Protein AF-A0A933E272-F1 (afdb_monomer)

Solvent-accessible surface area (backbone atoms only — not comparable to full-atom values): 11156 Å² total; per-residue (Å²): 131,83,76,83,78,78,78,85,79,73,64,90,60,51,65,59,53,51,52,50,52,52,49,52,51,53,51,52,48,56,52,28,48,74,75,42,45,49,63,33,43,49,51,49,51,53,53,51,52,52,55,48,49,54,24,47,47,16,38,50,52,54,25,50,39,47,64,68,67,51,68,86,51,60,87,54,48,63,60,34,50,53,32,43,72,48,47,67,56,48,56,54,50,49,59,58,50,62,76,36,42,77,62,59,28,64,72,68,38,66,71,56,32,76,75,33,73,70,48,54,74,36,44,90,61,56,38,70,72,57,45,51,52,49,53,53,49,44,50,46,54,49,43,52,50,29,48,53,42,43,53,36,56,59,49,27,77,74,69,68,46,63,66,40,57,55,52,35,24,55,52,20,56,56,44,56,62,50,43,60,56,37,53,51,52,46,43,45,60,74,55,45,43,57,44,72,93,60,86,85,134

Nearest PDB structures (foldseek):
  6loe-assembly1_F  TM=9.161E-01  e=3.361E-08  Roseiflexus castenholzii DSM 13941
  8dt0-assembly2_B  TM=5.680E-01  e=9.211E-01  synthetic construct

Foldseek 3Di:
DPPDPPPDDDDPCVVVVVVVVVVVVVVVLVVCCVPPVLVSLVVLLVVLVVLVCLLLVLLLVLLVCLQVVPDVCVVVNVVSLVSLVCLVVSLVSVVVSLVSCVSQFPLADPVSCVVDPLSVVCCVPPDSVNLNVLLNVLSVLSNVLSVLLSVLVVVCVVVVDCVSSVVNNVSSVVSNVSNVVSVVSCCCSSPVSSPSVDDDD

Structure (mmCIF, N/CA/C/O backbone):
data_AF-A0A933E272-F1
#
_entry.id   AF-A0A933E272-F1
#
loop_
_atom_site.group_PDB
_atom_site.id
_atom_site.type_symbol
_atom_site.label_atom_id
_atom_site.label_alt_id
_atom_site.label_comp_id
_atom_site.label_asym_id
_atom_site.label_entity_id
_atom_site.label_seq_id
_atom_site.pdbx_PDB_ins_code
_atom_site.Cartn_x
_atom_site.Cartn_y
_atom_site.Cartn_z
_atom_site.occupancy
_atom_site.B_iso_or_equiv
_atom_site.auth_seq_id
_atom_site.auth_comp_id
_atom_site.auth_asym_id
_atom_site.auth_atom_id
_atom_site.pdbx_PDB_model_num
ATOM 1 N N . MET A 1 1 ? 23.714 -14.953 -29.070 1.00 46.34 1 MET A N 1
ATOM 2 C CA . MET A 1 1 ? 22.306 -15.393 -29.131 1.00 46.34 1 MET A CA 1
ATOM 3 C C . MET A 1 1 ? 21.873 -15.619 -27.692 1.00 46.34 1 MET A C 1
ATOM 5 O O . MET A 1 1 ? 22.456 -16.480 -27.047 1.00 46.34 1 MET A O 1
ATOM 9 N N . ILE A 1 2 ? 21.013 -14.761 -27.134 1.00 53.31 2 ILE A N 1
ATOM 10 C CA . ILE A 1 2 ? 20.551 -14.930 -25.746 1.00 53.31 2 ILE A CA 1
ATOM 11 C C . ILE A 1 2 ? 19.664 -16.184 -25.738 1.00 53.31 2 I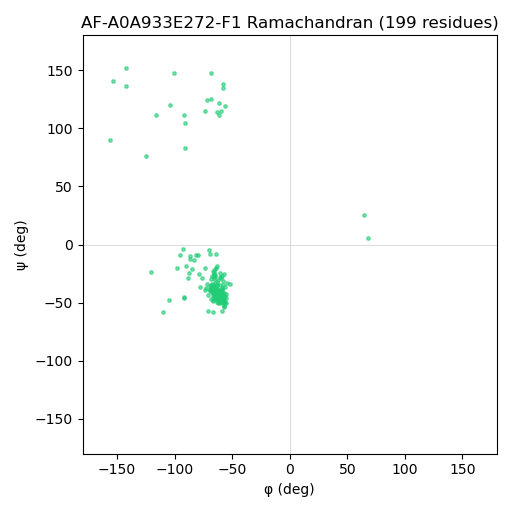LE A C 1
ATOM 13 O O . ILE A 1 2 ? 18.768 -16.258 -26.581 1.00 53.31 2 ILE A O 1
ATOM 17 N N . PRO A 1 3 ? 19.934 -17.187 -24.885 1.00 61.22 3 PRO A N 1
ATOM 18 C CA . PRO A 1 3 ? 19.121 -18.396 -24.832 1.00 61.22 3 PRO A CA 1
ATOM 19 C C . PRO A 1 3 ? 17.665 -18.035 -24.525 1.00 61.22 3 PRO A C 1
ATOM 21 O O . PRO A 1 3 ? 17.392 -17.164 -23.698 1.00 61.22 3 PRO A O 1
ATOM 24 N N . GLU A 1 4 ? 16.734 -18.690 -25.216 1.00 68.38 4 GLU A N 1
ATOM 25 C CA . GLU A 1 4 ? 15.303 -18.483 -25.020 1.00 68.38 4 GLU A CA 1
ATOM 26 C C . GLU A 1 4 ? 14.946 -18.816 -23.563 1.00 68.38 4 GLU A C 1
ATOM 28 O O . GLU A 1 4 ? 15.122 -19.948 -23.106 1.00 68.38 4 GLU A O 1
ATOM 33 N N . VAL A 1 5 ? 14.510 -17.809 -22.799 1.00 68.81 5 VAL A N 1
ATOM 34 C CA . VAL A 1 5 ? 14.192 -17.976 -21.377 1.00 68.81 5 VAL A CA 1
ATOM 35 C C . VAL A 1 5 ? 13.029 -18.954 -21.260 1.00 68.81 5 VAL A C 1
ATOM 37 O O . VAL A 1 5 ? 11.910 -18.671 -21.697 1.00 68.81 5 VAL A O 1
ATOM 40 N N . GLN A 1 6 ? 13.288 -20.117 -20.664 1.00 75.38 6 GLN A N 1
ATOM 41 C CA . GLN A 1 6 ? 12.276 -21.145 -20.473 1.00 75.38 6 GLN A CA 1
ATOM 42 C C . GLN A 1 6 ? 11.152 -20.582 -19.590 1.00 75.38 6 GLN A C 1
ATOM 44 O O . GLN A 1 6 ? 11.345 -20.310 -18.405 1.00 75.38 6 GLN A O 1
ATOM 49 N N . LYS A 1 7 ? 9.962 -20.376 -20.169 1.00 73.19 7 LYS A N 1
ATOM 50 C CA . LYS A 1 7 ? 8.800 -19.893 -19.413 1.00 73.19 7 LYS A CA 1
ATOM 51 C C . LYS A 1 7 ? 8.453 -20.912 -18.329 1.00 73.19 7 LYS A C 1
ATOM 53 O O . LYS A 1 7 ? 8.163 -22.069 -18.640 1.00 73.19 7 LYS A O 1
ATOM 58 N N . ILE A 1 8 ? 8.460 -20.472 -17.071 1.00 81.50 8 ILE A N 1
ATOM 59 C CA . ILE A 1 8 ? 8.078 -21.299 -15.922 1.00 81.50 8 ILE A CA 1
ATOM 60 C C . ILE A 1 8 ? 6.656 -21.825 -16.155 1.00 81.50 8 ILE A C 1
ATOM 62 O O . ILE A 1 8 ? 5.707 -21.053 -16.300 1.00 81.50 8 ILE A O 1
ATOM 66 N N . ARG A 1 9 ? 6.505 -23.152 -16.214 1.00 85.06 9 ARG A N 1
ATOM 67 C CA . ARG A 1 9 ? 5.200 -23.815 -16.312 1.00 85.06 9 ARG A CA 1
ATOM 68 C C . ARG A 1 9 ? 4.703 -24.120 -14.909 1.00 85.06 9 ARG A C 1
ATOM 70 O O . ARG A 1 9 ? 5.184 -25.047 -14.264 1.00 85.06 9 ARG A O 1
ATOM 77 N N . TRP A 1 10 ? 3.737 -23.341 -14.443 1.00 85.81 10 TRP A N 1
ATOM 78 C CA . TRP A 1 10 ? 3.140 -23.554 -13.131 1.00 85.81 10 TRP A CA 1
ATOM 79 C C . TRP A 1 10 ? 2.311 -24.848 -13.084 1.00 85.81 10 TRP A C 1
ATOM 81 O O . TRP A 1 10 ? 1.683 -25.216 -14.085 1.00 85.81 10 TRP A O 1
ATOM 91 N N . PRO A 1 11 ? 2.254 -25.540 -11.930 1.00 91.88 11 PRO A N 1
ATOM 92 C CA . PRO A 1 11 ? 1.369 -26.683 -11.753 1.00 91.88 11 PRO A CA 1
ATOM 93 C C . PRO A 1 11 ? -0.090 -26.285 -11.996 1.00 91.88 11 PRO A C 1
ATOM 95 O O . PRO A 1 11 ? -0.569 -25.302 -11.435 1.00 91.88 11 PRO A O 1
ATOM 98 N N . LYS A 1 12 ? -0.841 -27.093 -12.755 1.00 90.94 12 LYS A N 1
ATOM 99 C CA . LYS A 1 12 ? -2.266 -26.829 -13.046 1.00 90.94 12 LYS A CA 1
ATOM 100 C C . LYS A 1 12 ? -3.138 -26.697 -11.787 1.00 90.94 12 LYS A C 1
ATOM 102 O O . LYS A 1 12 ? -4.172 -26.046 -11.834 1.00 90.94 12 LYS A O 1
ATOM 107 N N . LYS A 1 13 ? -2.720 -27.311 -10.673 1.00 93.81 13 LYS A N 1
ATOM 108 C CA . LYS A 1 13 ? -3.421 -27.276 -9.377 1.00 93.81 13 LYS A CA 1
ATOM 109 C C . LYS A 1 13 ? -3.125 -26.023 -8.544 1.00 93.81 13 LYS A C 1
ATOM 111 O O . LYS A 1 13 ? -3.827 -25.784 -7.568 1.00 93.81 13 LYS A O 1
ATOM 116 N N . LEU A 1 14 ? -2.104 -25.237 -8.900 1.00 93.31 14 LEU A N 1
ATOM 117 C CA . LEU A 1 14 ? -1.677 -24.083 -8.106 1.00 93.31 14 LEU A CA 1
ATOM 118 C C . LEU A 1 14 ? -2.798 -23.043 -7.916 1.00 93.31 14 LEU A C 1
ATOM 120 O O . LEU A 1 14 ? -3.040 -22.680 -6.768 1.00 93.31 14 LEU A O 1
ATOM 124 N N . PRO A 1 15 ? -3.547 -22.615 -8.956 1.00 92.94 15 PRO A N 1
ATOM 125 C CA . PRO A 1 15 ? -4.636 -21.657 -8.764 1.00 92.94 15 PRO A CA 1
ATOM 126 C C . PRO A 1 15 ? -5.705 -22.170 -7.796 1.00 92.94 15 PRO A C 1
ATOM 128 O O . PRO A 1 15 ? -6.141 -21.436 -6.918 1.00 92.94 15 PRO A O 1
ATOM 131 N N . SER A 1 16 ? -6.084 -23.448 -7.900 1.00 94.25 16 SER A N 1
ATOM 132 C CA . SER A 1 16 ? -7.072 -24.062 -7.007 1.00 94.25 16 SER A CA 1
ATOM 133 C C . SER A 1 16 ? -6.621 -24.054 -5.546 1.00 94.25 16 SER A C 1
ATOM 135 O O . SER A 1 16 ? -7.430 -23.781 -4.666 1.00 94.25 16 SER A O 1
ATOM 137 N N . LEU A 1 17 ? -5.334 -24.308 -5.283 1.00 95.62 17 LEU A N 1
ATOM 138 C CA . LEU A 1 17 ? -4.772 -24.239 -3.931 1.00 95.62 17 LEU A CA 1
ATOM 139 C C . LEU A 1 17 ? -4.782 -22.806 -3.381 1.00 95.62 17 LEU A C 1
ATOM 141 O O . LEU A 1 17 ? -5.124 -22.607 -2.219 1.00 95.62 17 LEU A O 1
ATOM 145 N N . LEU A 1 18 ? -4.467 -21.809 -4.213 1.00 94.75 18 LEU A N 1
ATOM 146 C CA . LEU A 1 18 ? -4.514 -20.399 -3.814 1.00 94.75 18 LEU A CA 1
ATOM 147 C C . LEU A 1 18 ? -5.947 -19.949 -3.499 1.00 94.75 18 LEU A C 1
ATOM 149 O O . LEU A 1 18 ? -6.176 -19.329 -2.465 1.00 94.75 18 LEU A O 1
ATOM 153 N N . PHE A 1 19 ? -6.927 -20.319 -4.331 1.00 95.62 19 PHE A N 1
ATOM 154 C CA . PHE A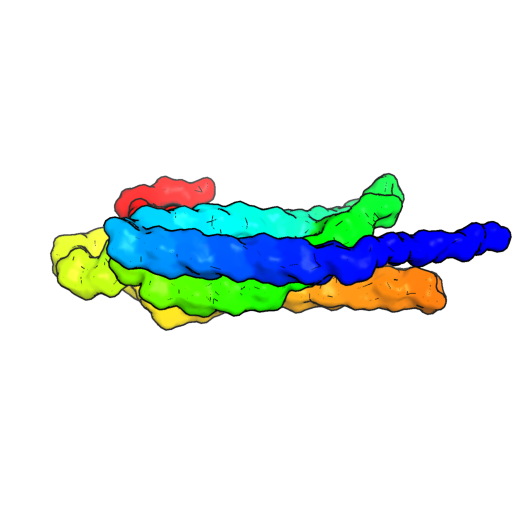 1 19 ? -8.338 -20.032 -4.057 1.00 95.62 19 PHE A CA 1
ATOM 155 C C . PHE A 1 19 ? -8.850 -20.743 -2.801 1.00 95.62 19 PHE A C 1
ATOM 157 O O . PHE A 1 19 ? -9.603 -20.145 -2.035 1.00 95.62 19 PHE A O 1
ATOM 164 N N . ALA A 1 20 ? -8.415 -21.981 -2.549 1.00 96.94 20 ALA A N 1
ATOM 165 C CA . ALA A 1 20 ? -8.727 -22.677 -1.305 1.00 96.94 20 ALA A CA 1
ATOM 166 C C . ALA A 1 20 ? -8.141 -21.944 -0.086 1.00 96.94 20 ALA A C 1
ATOM 168 O O . ALA A 1 20 ? -8.838 -21.767 0.908 1.00 96.94 20 ALA A O 1
ATOM 169 N N . GLY A 1 21 ? -6.901 -21.450 -0.178 1.00 96.75 21 GLY A N 1
ATOM 170 C CA . GLY A 1 21 ? -6.285 -20.624 0.865 1.00 96.75 21 GLY A CA 1
ATOM 171 C C . GLY A 1 21 ? -7.063 -19.333 1.139 1.00 96.75 21 GLY A C 1
ATOM 172 O O . GLY A 1 21 ? -7.336 -19.017 2.295 1.00 96.75 21 GLY A O 1
ATOM 173 N N . ILE A 1 22 ? -7.496 -18.631 0.085 1.00 95.94 22 ILE A N 1
ATOM 174 C CA . ILE A 1 22 ? -8.349 -17.438 0.210 1.00 95.94 22 ILE A CA 1
ATOM 175 C C . ILE A 1 22 ? -9.668 -17.792 0.910 1.00 95.94 22 ILE A C 1
ATOM 177 O O . ILE A 1 22 ? -10.071 -17.093 1.838 1.00 95.94 22 ILE A O 1
ATOM 181 N N . ALA A 1 23 ? -10.320 -18.890 0.517 1.00 97.25 23 ALA A N 1
ATOM 182 C CA . ALA A 1 23 ? -11.570 -19.329 1.134 1.00 97.25 23 ALA A CA 1
ATOM 183 C C . ALA A 1 23 ? -11.397 -19.648 2.628 1.00 97.25 23 ALA A C 1
ATOM 185 O O . ALA A 1 23 ? -12.212 -19.216 3.440 1.00 97.25 23 ALA A O 1
ATOM 186 N N . ILE A 1 24 ? -10.314 -20.336 3.005 1.00 97.62 24 ILE A N 1
ATOM 187 C CA . ILE A 1 24 ? -9.980 -20.609 4.410 1.00 97.62 24 ILE A CA 1
ATOM 188 C C . ILE A 1 24 ? -9.782 -19.300 5.180 1.00 97.62 24 ILE A C 1
ATOM 190 O O . ILE A 1 24 ? -10.301 -19.170 6.288 1.00 97.62 24 ILE A O 1
ATOM 194 N N . GLY A 1 25 ? -9.091 -18.319 4.591 1.00 96.00 25 GLY A N 1
ATOM 195 C CA . GLY A 1 25 ? -8.902 -16.995 5.187 1.00 96.00 25 GLY A CA 1
ATOM 196 C C . GLY A 1 25 ? -10.226 -16.272 5.438 1.00 96.00 25 GLY A C 1
ATOM 197 O O . GLY A 1 25 ? -10.474 -15.811 6.550 1.00 96.00 25 GLY A O 1
ATOM 198 N N . VAL A 1 26 ? -11.114 -16.244 4.438 1.00 96.69 26 VAL A N 1
ATOM 199 C CA . VAL A 1 26 ? -12.447 -15.626 4.555 1.00 96.69 26 VAL A CA 1
ATOM 200 C C . VAL A 1 26 ? -13.288 -16.322 5.624 1.00 96.69 26 VAL A C 1
ATOM 202 O O . VAL A 1 26 ? -13.852 -15.652 6.483 1.00 96.69 26 VAL A O 1
ATOM 205 N N . VAL A 1 27 ? -13.347 -17.657 5.618 1.00 97.81 27 VAL A N 1
ATOM 206 C CA . VAL A 1 27 ? -14.109 -18.425 6.617 1.00 97.81 27 VAL A CA 1
ATOM 207 C C . VAL A 1 27 ? -13.556 -18.188 8.023 1.00 97.81 27 VAL A C 1
ATOM 209 O O . VAL A 1 27 ? -14.328 -17.930 8.942 1.00 97.81 27 VAL A O 1
ATOM 212 N N . SER A 1 28 ? -12.232 -18.204 8.188 1.00 96.44 28 SER A N 1
ATOM 213 C CA . SER A 1 28 ? -11.579 -17.933 9.476 1.00 96.44 28 SER A CA 1
ATOM 214 C C . SER A 1 28 ? -11.892 -16.527 9.987 1.00 96.44 28 SER A C 1
ATOM 216 O O . SER A 1 28 ? -12.178 -16.356 11.170 1.00 96.44 28 SER A O 1
ATOM 218 N N . PHE A 1 29 ? -11.895 -15.527 9.101 1.00 97.19 29 PHE A N 1
ATOM 219 C CA . PHE A 1 29 ? -12.250 -14.156 9.457 1.00 97.19 29 PHE A CA 1
ATOM 220 C C . PHE A 1 29 ? -13.724 -14.030 9.868 1.00 97.19 29 PHE A C 1
ATOM 222 O O . PHE A 1 29 ? -14.015 -13.432 10.899 1.00 97.19 29 PHE A O 1
ATOM 229 N N . VAL A 1 30 ? -14.650 -14.652 9.128 1.00 97.06 30 VAL A N 1
ATOM 230 C CA . VAL A 1 30 ? -16.087 -14.654 9.462 1.00 97.06 30 VAL A CA 1
ATOM 231 C C . VAL A 1 30 ? -16.356 -15.348 10.799 1.00 97.06 30 VAL A C 1
ATOM 233 O O . VAL A 1 30 ? -17.126 -14.834 11.608 1.00 97.06 30 VAL A O 1
ATOM 236 N N . ILE A 1 31 ? -15.697 -16.481 11.069 1.00 97.56 31 ILE A N 1
ATOM 237 C CA . ILE A 1 31 ? -15.766 -17.145 12.379 1.00 97.56 31 ILE A CA 1
ATOM 238 C C . ILE A 1 31 ? -15.226 -16.211 13.466 1.00 97.56 31 ILE A C 1
ATOM 240 O O . ILE A 1 31 ? -15.873 -16.043 14.496 1.00 97.56 31 ILE A O 1
ATOM 244 N N . GLY A 1 32 ? -14.085 -15.561 13.217 1.00 96.88 32 GLY A N 1
ATOM 245 C CA . GLY A 1 32 ? -13.492 -14.587 14.129 1.00 96.88 32 GLY A CA 1
ATOM 246 C C . GLY A 1 32 ? -14.458 -13.458 14.488 1.00 96.88 32 GLY A C 1
ATOM 247 O O . GLY A 1 32 ? -14.623 -13.162 15.668 1.00 96.88 32 GLY A O 1
ATOM 248 N N . LEU A 1 33 ? -15.154 -12.889 13.498 1.00 96.69 33 LEU A N 1
ATOM 249 C CA . LEU A 1 33 ? -16.166 -11.849 13.713 1.00 96.69 33 LEU A CA 1
ATOM 250 C C . LEU A 1 33 ? -17.325 -12.317 14.604 1.00 96.69 33 LEU A C 1
ATOM 252 O O . LEU A 1 33 ? -17.848 -11.523 15.383 1.00 96.69 33 LEU A O 1
ATOM 256 N N . ALA A 1 34 ? -17.717 -13.591 14.507 1.00 96.38 34 ALA A N 1
ATOM 257 C CA . ALA A 1 34 ? -18.780 -14.168 15.327 1.00 96.38 34 ALA A CA 1
ATOM 258 C C . ALA A 1 34 ? -18.336 -14.477 16.768 1.00 96.38 34 ALA A C 1
ATOM 260 O O . ALA A 1 34 ? -19.168 -14.463 17.673 1.00 96.38 34 ALA A O 1
ATOM 261 N N . THR A 1 35 ? -17.049 -14.765 16.994 1.00 96.06 35 THR A N 1
ATOM 262 C CA . THR A 1 35 ? -16.521 -15.104 18.327 1.00 96.06 35 THR A CA 1
ATOM 263 C C . THR A 1 35 ? -16.001 -13.896 19.101 1.00 96.06 35 THR A C 1
ATOM 265 O O . THR A 1 35 ? -16.282 -13.760 20.286 1.00 96.06 35 THR A O 1
ATOM 268 N N . ASP A 1 36 ? -15.218 -13.039 18.446 1.00 96.12 36 ASP A N 1
ATOM 269 C CA . ASP A 1 36 ? -14.584 -11.853 19.023 1.00 96.12 36 ASP A CA 1
ATOM 270 C C . ASP A 1 36 ? -14.293 -10.862 17.889 1.00 96.12 36 ASP A C 1
ATOM 272 O O . ASP A 1 36 ? -13.243 -10.893 17.235 1.00 96.12 36 ASP A O 1
ATOM 276 N N . SER A 1 37 ? -15.272 -9.992 17.641 1.00 95.62 37 SER A N 1
ATOM 277 C CA . SER A 1 37 ? -15.215 -9.004 16.565 1.00 95.62 37 SER A CA 1
A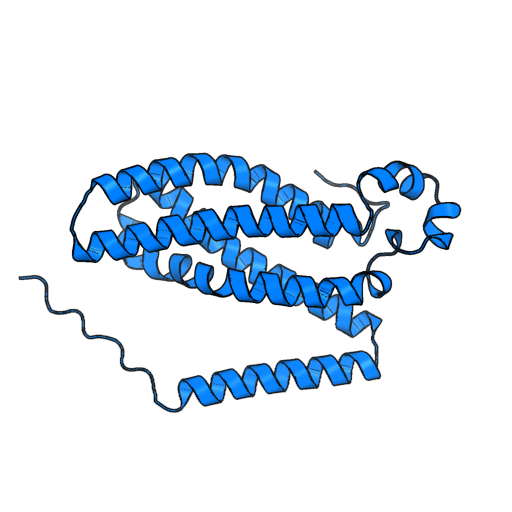TOM 278 C C . SER A 1 37 ? -14.018 -8.060 16.706 1.00 95.62 37 SER A C 1
ATOM 280 O O . SER A 1 37 ? -13.314 -7.806 15.728 1.00 95.62 37 SER A O 1
ATOM 282 N N . GLN A 1 38 ? -13.724 -7.586 17.922 1.00 95.31 38 GLN A N 1
ATOM 283 C CA . GLN A 1 38 ? -12.623 -6.651 18.153 1.00 95.31 38 GLN A CA 1
ATOM 284 C C . GLN A 1 38 ? -11.277 -7.290 17.800 1.00 95.31 38 GLN A C 1
ATOM 286 O O . GLN A 1 38 ? -10.476 -6.699 17.071 1.00 95.31 38 GLN A O 1
ATOM 291 N N . ARG A 1 39 ? -11.040 -8.526 18.253 1.00 95.94 39 ARG A N 1
ATOM 292 C CA . ARG A 1 39 ? -9.814 -9.262 17.931 1.00 95.94 39 ARG A CA 1
ATOM 293 C C . ARG A 1 39 ? -9.709 -9.588 16.444 1.00 95.94 39 ARG A C 1
ATOM 295 O O . ARG A 1 39 ? -8.615 -9.514 15.885 1.00 95.94 39 ARG A O 1
ATOM 302 N N . ALA A 1 40 ? -10.819 -9.932 15.792 1.00 97.81 40 ALA A N 1
ATOM 303 C CA . ALA A 1 40 ? -10.839 -10.196 14.357 1.00 97.81 40 ALA A CA 1
ATOM 304 C C . ALA A 1 40 ? -10.425 -8.959 13.544 1.00 97.81 40 ALA A C 1
ATOM 306 O O . ALA A 1 40 ? -9.551 -9.067 12.683 1.00 97.81 40 ALA A O 1
ATOM 307 N N . TRP A 1 41 ? -10.978 -7.781 13.851 1.00 98.12 41 TRP A N 1
ATOM 308 C CA . TRP A 1 41 ? -10.618 -6.533 13.171 1.00 98.12 41 TRP A CA 1
ATOM 309 C C . TRP A 1 41 ? -9.189 -6.074 13.466 1.00 98.12 41 TRP A C 1
ATOM 311 O O . TRP A 1 41 ? -8.499 -5.625 12.552 1.00 98.12 41 TRP A O 1
ATOM 321 N N . ALA A 1 42 ? -8.708 -6.242 14.702 1.00 97.12 42 ALA A N 1
ATOM 322 C CA . ALA A 1 42 ? -7.320 -5.941 15.051 1.00 97.12 42 ALA A CA 1
ATOM 323 C C . ALA A 1 42 ? -6.328 -6.821 14.267 1.00 97.12 42 ALA A C 1
ATOM 325 O O . ALA A 1 42 ? -5.360 -6.313 13.701 1.00 97.12 42 ALA A O 1
ATOM 326 N N . ASN A 1 43 ? -6.599 -8.128 14.163 1.00 97.12 43 ASN A N 1
ATOM 327 C CA . ASN A 1 43 ? -5.791 -9.041 13.352 1.00 97.12 43 ASN A CA 1
ATOM 328 C C . ASN A 1 43 ? -5.881 -8.711 11.855 1.00 97.12 43 ASN A C 1
ATOM 330 O O . ASN A 1 43 ? -4.878 -8.786 11.152 1.00 97.12 43 ASN A O 1
ATOM 334 N N . PHE A 1 44 ? -7.061 -8.316 11.364 1.00 98.06 44 PHE A N 1
ATOM 335 C CA . PHE A 1 44 ? -7.226 -7.897 9.973 1.00 98.06 44 PHE A CA 1
ATOM 336 C C . PHE A 1 44 ? -6.361 -6.674 9.656 1.00 98.06 44 PHE A C 1
ATOM 338 O O . PHE A 1 44 ? -5.662 -6.674 8.648 1.00 98.06 44 PHE A O 1
ATOM 345 N N . LEU A 1 45 ? -6.368 -5.654 10.523 1.00 98.25 45 LEU A N 1
ATOM 346 C CA . LEU A 1 45 ? -5.511 -4.476 10.380 1.00 98.25 45 LEU A CA 1
ATOM 347 C C . LEU A 1 45 ? -4.024 -4.855 10.394 1.00 98.25 45 LEU A C 1
ATOM 349 O O . LEU A 1 45 ? -3.272 -4.361 9.556 1.00 98.25 45 LEU A O 1
ATOM 353 N N . LEU A 1 46 ? -3.608 -5.723 11.323 1.00 97.56 46 LEU A N 1
ATOM 354 C CA . LEU A 1 46 ? -2.223 -6.183 11.446 1.00 97.56 46 LEU A CA 1
ATOM 355 C C . LEU A 1 46 ? -1.732 -6.831 10.143 1.00 97.56 46 LEU A C 1
ATOM 357 O O . LEU A 1 46 ? -0.710 -6.424 9.592 1.00 97.56 46 LEU A O 1
ATOM 361 N N . GLU A 1 47 ? -2.484 -7.807 9.632 1.00 97.56 47 GLU A N 1
ATOM 362 C CA . GLU A 1 47 ? -2.153 -8.517 8.393 1.00 97.56 47 GLU A CA 1
ATOM 363 C C . GLU A 1 47 ? -2.230 -7.589 7.177 1.00 97.56 47 GLU A C 1
ATOM 365 O O . GLU A 1 47 ? -1.344 -7.594 6.320 1.00 97.56 47 GLU A O 1
ATOM 370 N N . TYR A 1 48 ? -3.251 -6.731 7.115 1.00 98.12 48 TYR A N 1
ATOM 371 C CA . TYR A 1 48 ? -3.370 -5.717 6.074 1.00 98.12 48 TYR A CA 1
ATOM 372 C C . TYR A 1 48 ? -2.128 -4.818 6.029 1.00 98.12 48 TYR A C 1
ATOM 374 O O . TYR A 1 48 ? -1.539 -4.644 4.959 1.00 98.12 48 TYR A O 1
ATOM 382 N N . PHE A 1 49 ? -1.698 -4.296 7.184 1.00 97.88 49 PHE A N 1
ATOM 383 C CA . PHE A 1 49 ? -0.524 -3.437 7.302 1.00 97.88 49 PHE A CA 1
ATOM 384 C C . PHE A 1 49 ? 0.766 -4.181 6.928 1.00 97.88 49 PHE A C 1
ATOM 386 O O . PHE A 1 49 ? 1.598 -3.660 6.182 1.00 97.88 49 PHE A O 1
ATOM 393 N N . PHE A 1 50 ? 0.925 -5.431 7.362 1.00 97.75 50 PHE A N 1
ATOM 394 C CA . PHE A 1 50 ? 2.068 -6.255 6.974 1.00 97.75 50 PHE A CA 1
ATOM 395 C C . PHE A 1 50 ? 2.173 -6.402 5.447 1.00 97.75 50 PHE A C 1
ATOM 397 O O . PHE A 1 50 ? 3.190 -6.054 4.846 1.00 97.75 50 PHE A O 1
ATOM 404 N N . TRP A 1 51 ? 1.106 -6.845 4.781 1.00 97.56 51 TRP A N 1
ATOM 405 C CA . TRP A 1 51 ? 1.169 -7.105 3.343 1.00 97.56 51 TRP A CA 1
ATOM 406 C C . TRP A 1 51 ? 1.253 -5.830 2.501 1.00 97.56 51 TRP A C 1
ATOM 408 O O . TRP A 1 51 ? 1.944 -5.822 1.476 1.00 97.56 51 TRP A O 1
ATOM 418 N N . ILE A 1 52 ? 0.609 -4.732 2.917 1.00 97.31 52 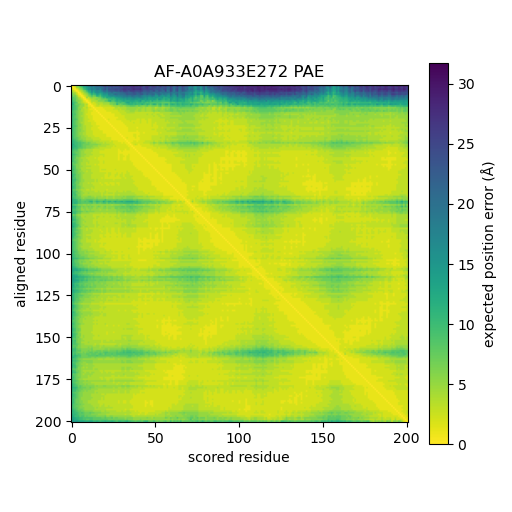ILE A N 1
ATOM 419 C CA . ILE A 1 52 ? 0.739 -3.468 2.184 1.00 97.31 52 ILE A CA 1
ATOM 420 C C . ILE A 1 52 ? 2.152 -2.889 2.302 1.00 97.31 52 ILE A C 1
ATOM 422 O O . ILE A 1 52 ? 2.686 -2.402 1.306 1.00 97.31 52 ILE A O 1
ATOM 426 N N . THR A 1 53 ? 2.799 -2.986 3.467 1.00 96.94 53 THR A N 1
ATOM 427 C CA . THR A 1 53 ? 4.178 -2.500 3.627 1.00 96.94 53 THR A CA 1
ATOM 428 C C . THR A 1 53 ? 5.175 -3.320 2.810 1.00 96.94 53 THR A C 1
ATOM 430 O O . THR A 1 53 ? 6.061 -2.732 2.192 1.00 96.94 53 THR A O 1
ATOM 433 N N . VAL A 1 54 ? 4.988 -4.640 2.687 1.00 97.56 54 VAL A N 1
ATOM 434 C CA . VAL A 1 54 ? 5.771 -5.478 1.758 1.00 97.56 54 VAL A CA 1
ATOM 435 C C . VAL A 1 54 ? 5.584 -5.017 0.308 1.00 97.56 54 VAL A C 1
ATOM 437 O O . VAL A 1 54 ? 6.562 -4.852 -0.426 1.00 97.56 54 VAL A O 1
ATOM 440 N N . ALA A 1 55 ? 4.342 -4.757 -0.112 1.00 97.62 55 ALA A N 1
ATOM 441 C CA . ALA A 1 55 ? 4.053 -4.344 -1.481 1.00 97.62 55 ALA A CA 1
ATOM 442 C C . ALA A 1 55 ? 4.621 -2.962 -1.826 1.00 97.62 55 ALA A C 1
ATOM 444 O O . ALA A 1 55 ? 5.308 -2.807 -2.839 1.00 97.62 55 ALA A O 1
ATOM 445 N N . ILE A 1 56 ? 4.393 -1.966 -0.966 1.00 97.44 56 ILE A N 1
ATOM 446 C CA . ILE A 1 56 ? 4.941 -0.618 -1.151 1.00 97.44 56 ILE A CA 1
ATOM 447 C C . ILE A 1 56 ? 6.473 -0.643 -1.023 1.00 97.44 56 ILE A C 1
ATOM 449 O O . ILE A 1 56 ? 7.156 0.033 -1.792 1.00 97.44 56 ILE A O 1
ATOM 453 N N . GLY A 1 57 ? 7.031 -1.470 -0.134 1.00 97.38 57 GLY A N 1
ATOM 454 C CA . GLY A 1 57 ? 8.473 -1.696 -0.016 1.00 97.38 57 GLY A CA 1
ATOM 455 C C . GLY A 1 57 ? 9.101 -2.215 -1.313 1.00 97.38 57 GLY A C 1
ATOM 456 O O . GLY A 1 57 ? 10.183 -1.771 -1.692 1.00 97.38 57 GLY A O 1
ATOM 457 N N . GLY A 1 58 ? 8.393 -3.074 -2.054 1.00 97.44 58 GLY A N 1
ATOM 458 C CA . GLY A 1 58 ? 8.782 -3.491 -3.404 1.00 97.44 58 GLY A CA 1
ATOM 459 C C . GLY A 1 58 ? 8.855 -2.322 -4.390 1.00 97.44 58 GLY A C 1
ATOM 460 O O . GLY A 1 58 ? 9.867 -2.150 -5.072 1.00 97.44 58 GLY A O 1
ATOM 461 N N . VAL A 1 59 ? 7.824 -1.470 -4.420 1.00 98.12 59 VAL A N 1
ATOM 462 C CA . VAL A 1 59 ? 7.799 -0.260 -5.269 1.00 98.12 59 VAL A CA 1
ATOM 463 C C . VAL A 1 59 ? 8.949 0.681 -4.913 1.00 98.12 59 VAL A C 1
ATOM 465 O O . VAL A 1 59 ? 9.672 1.132 -5.801 1.00 98.12 59 VAL A O 1
ATOM 468 N N . PHE A 1 60 ? 9.155 0.936 -3.620 1.00 98.12 60 PHE A N 1
ATOM 469 C CA . PHE A 1 60 ? 10.264 1.736 -3.107 1.00 98.12 60 PHE A CA 1
ATOM 470 C C . PHE A 1 60 ? 11.616 1.175 -3.531 1.00 98.12 60 PHE A C 1
ATOM 472 O O . PHE A 1 60 ? 12.446 1.914 -4.061 1.00 98.12 60 PHE A O 1
ATOM 479 N N . PHE A 1 61 ? 11.823 -0.131 -3.368 1.00 97.62 61 PHE A N 1
ATOM 480 C CA . PHE A 1 61 ? 13.067 -0.771 -3.760 1.00 97.62 61 PHE A CA 1
ATOM 481 C C . PHE A 1 61 ? 13.319 -0.611 -5.263 1.00 97.62 61 PHE A C 1
ATOM 483 O O . PHE A 1 61 ? 14.392 -0.156 -5.647 1.00 97.62 61 PHE A O 1
ATOM 490 N N . VAL A 1 62 ? 12.333 -0.893 -6.122 1.00 97.44 62 VAL A N 1
ATOM 491 C CA . VAL A 1 62 ? 12.461 -0.698 -7.581 1.00 97.44 62 VAL A CA 1
ATOM 492 C C . VAL A 1 62 ? 12.796 0.756 -7.918 1.00 97.44 62 VAL A C 1
ATOM 494 O O . VAL A 1 62 ? 13.697 1.013 -8.722 1.00 97.44 62 VAL A O 1
ATOM 497 N N . ALA A 1 63 ? 12.116 1.707 -7.278 1.00 98.06 63 ALA A N 1
ATOM 498 C CA . ALA A 1 63 ? 12.343 3.124 -7.511 1.00 98.06 63 ALA A CA 1
ATOM 499 C C . ALA A 1 63 ? 13.775 3.545 -7.136 1.00 98.06 63 ALA A C 1
ATOM 501 O O . ALA A 1 63 ? 14.468 4.187 -7.932 1.00 98.06 63 ALA A O 1
ATOM 502 N N . LEU A 1 64 ? 14.249 3.112 -5.966 1.00 97.81 64 LEU A N 1
ATOM 503 C CA . LEU A 1 64 ? 15.603 3.364 -5.477 1.00 97.81 64 LEU A CA 1
ATOM 504 C C . LEU A 1 64 ? 16.674 2.811 -6.429 1.00 97.81 64 LEU A C 1
ATOM 506 O O . LEU A 1 64 ? 17.653 3.498 -6.727 1.00 97.81 64 LEU A O 1
ATOM 510 N N . GLN A 1 65 ? 16.483 1.599 -6.957 1.00 97.00 65 GLN A N 1
ATOM 511 C CA . GLN A 1 65 ? 17.425 0.997 -7.908 1.00 97.00 65 GLN A CA 1
ATOM 512 C C . GLN A 1 65 ? 17.502 1.787 -9.225 1.00 97.00 65 GLN A C 1
ATOM 514 O O . GLN A 1 65 ? 18.589 1.972 -9.773 1.00 97.00 65 GLN A O 1
ATOM 519 N N . HIS A 1 66 ? 16.370 2.302 -9.718 1.00 95.56 66 HIS A N 1
ATOM 520 C CA . HIS A 1 66 ? 16.337 3.150 -10.915 1.00 95.56 66 HIS A CA 1
ATOM 521 C C . HIS A 1 66 ? 17.005 4.516 -10.709 1.00 95.56 66 HIS A C 1
ATOM 523 O O . HIS A 1 66 ? 17.616 5.033 -11.644 1.00 95.56 66 HIS A O 1
ATOM 529 N N . ILE A 1 67 ? 16.897 5.098 -9.511 1.00 96.19 67 ILE A N 1
ATOM 530 C CA . ILE A 1 67 ? 17.526 6.385 -9.174 1.00 96.19 67 ILE A CA 1
ATOM 531 C C . ILE A 1 67 ? 19.033 6.260 -8.984 1.00 96.19 67 ILE A C 1
ATOM 533 O O . ILE A 1 67 ? 19.785 7.120 -9.429 1.00 96.19 67 ILE A O 1
ATOM 537 N N . THR A 1 68 ? 19.481 5.173 -8.364 1.00 95.75 68 THR A N 1
ATOM 538 C CA . THR A 1 68 ? 20.909 4.922 -8.129 1.00 95.75 68 THR A CA 1
ATOM 539 C C . THR A 1 68 ? 21.640 4.383 -9.362 1.00 95.75 68 THR A C 1
ATOM 541 O O . THR A 1 68 ? 22.862 4.279 -9.340 1.00 95.75 68 THR A O 1
ATOM 544 N N . GLY A 1 69 ? 20.924 4.026 -10.438 1.00 92.38 69 GLY A N 1
ATOM 545 C CA . GLY A 1 69 ? 21.525 3.447 -11.646 1.00 92.38 69 GLY A CA 1
ATOM 546 C C . GLY A 1 69 ? 22.169 2.077 -11.403 1.00 92.38 69 GLY A C 1
ATOM 547 O O . GLY A 1 69 ? 23.095 1.682 -12.108 1.00 92.38 69 GLY A O 1
ATOM 548 N N . SER A 1 70 ? 21.705 1.359 -10.384 1.00 91.62 70 SER A N 1
ATOM 549 C CA . SER A 1 70 ? 22.320 0.125 -9.907 1.00 91.62 70 SER A CA 1
ATOM 550 C C . SER A 1 70 ? 22.107 -1.046 -10.874 1.00 91.62 70 SER A C 1
ATOM 552 O O . SER A 1 70 ? 20.976 -1.407 -11.210 1.00 91.62 70 SER A O 1
ATOM 554 N N . SER A 1 71 ? 23.203 -1.675 -11.309 1.00 90.31 71 SER A N 1
ATOM 555 C CA . SER A 1 71 ? 23.184 -2.793 -12.263 1.00 90.31 71 SER A CA 1
ATOM 556 C C . SER A 1 71 ? 23.044 -4.166 -11.600 1.00 90.31 71 SER A C 1
ATOM 558 O O . SER A 1 71 ? 22.458 -5.070 -12.195 1.00 90.31 71 SER A O 1
ATOM 560 N N . TRP A 1 72 ? 23.514 -4.335 -10.359 1.00 93.75 72 TRP A N 1
ATOM 561 C CA . TRP A 1 72 ? 23.466 -5.623 -9.650 1.00 93.75 72 TRP A CA 1
ATOM 562 C C . TRP A 1 72 ? 22.037 -6.076 -9.336 1.00 93.75 72 TRP A C 1
ATOM 564 O O . TRP A 1 72 ? 21.781 -7.269 -9.207 1.00 93.75 72 TRP A O 1
ATOM 574 N N . SER A 1 73 ? 21.097 -5.133 -9.226 1.00 92.62 73 SER A N 1
ATOM 575 C CA . SER A 1 73 ? 19.692 -5.421 -8.930 1.00 92.62 73 SER A CA 1
ATOM 576 C C . SER A 1 73 ? 18.892 -5.845 -10.162 1.00 92.62 73 SER A C 1
ATOM 578 O O . SER A 1 73 ? 17.758 -6.302 -10.018 1.00 92.62 73 SER A O 1
ATOM 580 N N . ALA A 1 74 ? 19.460 -5.744 -11.371 1.00 90.69 74 ALA A N 1
ATOM 581 C CA . ALA A 1 74 ? 18.765 -6.085 -12.610 1.00 90.69 74 ALA A CA 1
ATOM 582 C C . ALA A 1 74 ? 18.213 -7.528 -12.632 1.00 90.69 74 ALA A C 1
ATOM 584 O O . ALA A 1 74 ? 17.039 -7.680 -12.973 1.00 90.69 74 ALA A O 1
ATOM 585 N N . PRO A 1 75 ? 18.954 -8.572 -12.197 1.00 90.62 75 PRO A N 1
ATOM 586 C CA . PRO A 1 75 ? 18.422 -9.936 -12.135 1.00 90.62 75 PRO A CA 1
ATOM 587 C C . PRO A 1 75 ? 17.314 -10.110 -11.088 1.00 90.62 75 PRO A C 1
ATOM 589 O O . PRO A 1 75 ? 16.457 -10.977 -11.232 1.00 90.62 75 PRO A O 1
ATOM 592 N N . LEU A 1 76 ? 17.320 -9.289 -10.033 1.00 92.19 76 LEU A N 1
ATOM 593 C CA . LEU A 1 76 ? 16.369 -9.381 -8.926 1.00 92.19 76 LEU A CA 1
ATOM 594 C C . LEU A 1 76 ? 15.111 -8.539 -9.148 1.00 92.19 76 LEU A C 1
ATOM 596 O O . LEU A 1 76 ? 14.106 -8.802 -8.499 1.00 92.19 76 LEU A O 1
ATOM 600 N N . ARG A 1 77 ? 15.139 -7.560 -10.064 1.00 93.50 77 ARG A N 1
ATOM 601 C CA . ARG A 1 77 ? 14.101 -6.529 -10.256 1.00 93.50 77 ARG A CA 1
ATOM 602 C C . ARG A 1 77 ? 12.682 -7.081 -10.419 1.00 93.50 77 ARG A C 1
ATOM 604 O O . ARG A 1 77 ? 11.736 -6.469 -9.933 1.00 93.50 77 ARG A O 1
ATOM 611 N N . ARG A 1 78 ? 12.528 -8.252 -11.043 1.00 94.75 78 ARG A N 1
ATOM 612 C CA . ARG A 1 78 ? 11.212 -8.870 -11.281 1.00 94.75 78 ARG A CA 1
ATOM 613 C C . ARG A 1 78 ? 10.500 -9.298 -9.992 1.00 94.75 78 ARG A C 1
ATOM 615 O O . ARG A 1 78 ? 9.275 -9.309 -9.974 1.00 94.75 78 ARG A O 1
ATOM 622 N N . ILE A 1 79 ? 11.232 -9.610 -8.917 1.00 95.25 79 ILE A N 1
ATOM 623 C CA . ILE A 1 79 ? 10.652 -9.998 -7.619 1.00 95.25 79 ILE A CA 1
ATOM 624 C C . ILE A 1 79 ? 9.898 -8.821 -6.965 1.00 95.25 79 ILE A C 1
ATOM 626 O O . ILE A 1 79 ? 8.697 -8.951 -6.743 1.00 95.25 79 ILE A O 1
ATOM 630 N N . PRO A 1 80 ? 10.529 -7.661 -6.689 1.00 96.50 80 PRO A N 1
ATOM 631 C CA . PRO A 1 80 ? 9.837 -6.526 -6.087 1.00 96.50 80 PRO A CA 1
ATOM 632 C C . PRO A 1 80 ? 8.809 -5.880 -7.031 1.00 96.50 80 PRO A C 1
ATOM 634 O O . PRO A 1 80 ? 7.789 -5.390 -6.556 1.00 96.50 80 PRO A O 1
ATOM 637 N N . GLU A 1 81 ? 9.003 -5.928 -8.355 1.00 96.81 81 GLU A N 1
ATOM 638 C CA . GLU A 1 81 ? 7.964 -5.521 -9.317 1.00 96.81 81 GLU A CA 1
ATOM 639 C C . GLU A 1 81 ? 6.713 -6.411 -9.236 1.00 96.81 81 GLU A C 1
ATOM 641 O O . GLU A 1 81 ? 5.596 -5.917 -9.382 1.00 96.81 81 GLU A O 1
ATOM 646 N N . ALA A 1 82 ? 6.864 -7.712 -8.962 1.00 96.12 82 ALA A N 1
ATOM 647 C CA . ALA A 1 82 ? 5.723 -8.615 -8.824 1.00 96.12 82 ALA A CA 1
ATOM 648 C C . ALA A 1 82 ? 4.832 -8.255 -7.624 1.00 96.12 82 ALA A C 1
ATOM 650 O O . ALA A 1 82 ? 3.623 -8.481 -7.677 1.00 96.12 82 ALA A O 1
ATOM 651 N N . PHE A 1 83 ? 5.385 -7.640 -6.573 1.00 96.50 83 PHE A N 1
ATOM 652 C CA . PHE A 1 83 ? 4.597 -7.209 -5.416 1.00 96.50 83 PHE A CA 1
ATOM 653 C C . PHE A 1 83 ? 3.575 -6.113 -5.753 1.00 96.50 83 PHE A C 1
ATOM 655 O O . PHE A 1 83 ? 2.557 -5.996 -5.073 1.00 96.50 83 PHE A O 1
ATOM 662 N N . VAL A 1 84 ? 3.768 -5.372 -6.851 1.00 95.81 84 VAL A N 1
ATOM 663 C CA . VAL A 1 84 ? 2.790 -4.392 -7.359 1.00 95.81 84 VAL A CA 1
ATOM 664 C C . VAL A 1 84 ? 1.439 -5.045 -7.654 1.00 95.81 84 VAL A C 1
ATOM 666 O O . VAL A 1 84 ? 0.398 -4.413 -7.477 1.00 95.81 84 VAL A O 1
ATOM 669 N N . ALA A 1 85 ? 1.430 -6.323 -8.050 1.00 95.50 85 ALA A N 1
ATOM 670 C CA . ALA A 1 85 ? 0.203 -7.056 -8.351 1.00 95.50 85 ALA A CA 1
ATOM 671 C C . ALA A 1 85 ? -0.725 -7.221 -7.131 1.00 95.50 85 ALA A C 1
ATOM 673 O O . ALA A 1 85 ? -1.914 -7.473 -7.313 1.00 95.50 85 ALA A O 1
ATOM 674 N N . TYR A 1 86 ? -0.213 -7.050 -5.906 1.00 96.94 86 TYR A N 1
ATOM 675 C CA . TYR A 1 86 ? -1.020 -7.082 -4.685 1.00 96.94 86 TYR A CA 1
ATOM 676 C C . TYR A 1 86 ? -1.786 -5.774 -4.430 1.00 96.94 86 TYR A C 1
ATOM 678 O O . TYR A 1 86 ? -2.836 -5.799 -3.795 1.00 96.94 86 TYR A O 1
ATOM 686 N N . LEU A 1 87 ? -1.323 -4.628 -4.942 1.00 96.00 87 LEU A N 1
ATOM 687 C CA . LEU A 1 87 ? -1.902 -3.317 -4.608 1.00 96.00 87 LEU A CA 1
ATOM 688 C C . LEU A 1 87 ? -3.403 -3.176 -4.944 1.00 96.00 87 LEU A C 1
ATOM 690 O O . LEU A 1 87 ? -4.127 -2.608 -4.125 1.00 96.00 87 LEU A O 1
ATOM 694 N N . PRO A 1 88 ? -3.930 -3.726 -6.059 1.00 95.56 88 PRO A N 1
ATOM 695 C CA . PRO A 1 88 ? -5.375 -3.749 -6.296 1.00 95.56 88 PRO A CA 1
ATOM 696 C C . PRO A 1 88 ? -6.151 -4.565 -5.251 1.00 95.56 88 PRO A C 1
ATOM 698 O O . PRO A 1 88 ? -7.236 -4.161 -4.837 1.00 95.56 88 PRO A O 1
ATOM 701 N N . ALA A 1 89 ? -5.595 -5.693 -4.797 1.00 96.00 89 ALA A N 1
ATOM 702 C CA . ALA A 1 89 ? -6.199 -6.492 -3.733 1.00 96.00 89 ALA A CA 1
ATOM 703 C C . ALA A 1 89 ? -6.150 -5.748 -2.392 1.00 96.00 89 ALA A C 1
ATOM 705 O O . ALA A 1 89 ? -7.138 -5.745 -1.664 1.00 96.00 89 ALA A O 1
ATOM 706 N N . ALA A 1 90 ? -5.053 -5.046 -2.097 1.00 97.25 90 ALA A N 1
ATOM 707 C CA . ALA A 1 90 ? -4.958 -4.205 -0.910 1.00 97.25 90 ALA A CA 1
ATOM 708 C C . ALA A 1 90 ? -6.007 -3.083 -0.910 1.00 97.25 90 ALA A C 1
ATOM 710 O O . ALA A 1 90 ? -6.630 -2.847 0.117 1.00 97.25 90 ALA A O 1
ATOM 711 N N . ALA A 1 91 ? -6.280 -2.443 -2.052 1.00 96.88 91 ALA A N 1
ATOM 712 C CA . ALA A 1 91 ? -7.349 -1.445 -2.147 1.00 96.88 91 ALA A CA 1
ATOM 713 C C . ALA A 1 91 ? -8.731 -2.036 -1.805 1.00 96.88 91 ALA A C 1
ATOM 715 O O . ALA A 1 91 ? -9.508 -1.413 -1.084 1.00 96.88 91 ALA A O 1
ATOM 716 N N . LEU A 1 92 ? -9.022 -3.259 -2.262 1.00 97.00 92 LEU A N 1
ATOM 717 C CA . LEU A 1 92 ? -10.251 -3.967 -1.893 1.00 97.00 92 LEU A CA 1
ATOM 718 C C . LEU A 1 92 ? -10.288 -4.301 -0.394 1.00 97.00 92 LEU A C 1
ATOM 720 O O . LEU A 1 92 ? -11.296 -4.064 0.267 1.00 97.00 92 LEU A O 1
ATOM 724 N N . LEU A 1 93 ? -9.192 -4.826 0.157 1.00 97.81 93 LEU A N 1
ATOM 725 C CA . LEU A 1 93 ? -9.098 -5.164 1.579 1.00 97.81 93 LEU A CA 1
ATOM 726 C C . LEU A 1 93 ? -9.163 -3.921 2.475 1.00 97.81 93 LEU A C 1
ATOM 728 O O . LEU A 1 93 ? -9.707 -4.000 3.571 1.00 97.81 93 LEU A O 1
ATOM 732 N N . PHE A 1 94 ? -8.696 -2.764 2.005 1.00 98.12 94 PHE A N 1
ATOM 733 C CA . PHE A 1 94 ? -8.863 -1.495 2.707 1.00 98.12 94 PHE A CA 1
ATOM 734 C C . PHE A 1 94 ? -10.339 -1.096 2.816 1.00 98.12 94 PHE A C 1
ATOM 736 O O . PHE A 1 94 ? -10.786 -0.682 3.881 1.00 98.12 94 PHE A O 1
ATOM 743 N N . ILE A 1 95 ? -11.127 -1.287 1.751 1.00 97.69 95 ILE A N 1
ATOM 744 C CA . ILE A 1 95 ? -12.583 -1.072 1.806 1.00 97.69 95 ILE A CA 1
ATOM 745 C C . ILE A 1 95 ? -13.218 -2.005 2.844 1.00 97.69 95 ILE A C 1
ATOM 747 O O . ILE A 1 95 ? -14.084 -1.576 3.601 1.00 97.69 95 ILE A O 1
ATOM 751 N N . VAL A 1 96 ? -12.766 -3.262 2.924 1.00 97.69 96 VAL A N 1
ATOM 752 C CA . VAL A 1 96 ? -13.227 -4.203 3.958 1.00 97.69 96 VAL A CA 1
ATOM 753 C C . VAL A 1 96 ? -12.853 -3.710 5.362 1.00 97.69 96 VAL A C 1
ATOM 755 O O . VAL A 1 96 ? -13.707 -3.700 6.246 1.00 97.69 96 VAL A O 1
ATOM 758 N N . LEU A 1 97 ? -11.621 -3.230 5.562 1.00 97.75 97 LEU A N 1
ATOM 759 C CA . LEU A 1 97 ? -11.159 -2.641 6.825 1.00 97.75 97 LEU A CA 1
ATOM 760 C C . LEU A 1 97 ? -12.024 -1.448 7.260 1.00 97.75 97 LEU A C 1
ATOM 762 O O . LEU A 1 97 ? -12.260 -1.278 8.456 1.00 97.75 97 LEU A O 1
ATOM 766 N N . CYS A 1 98 ? -12.537 -0.647 6.319 1.00 97.25 98 CYS A N 1
ATOM 767 C CA . CYS A 1 98 ? -13.392 0.498 6.639 1.00 97.25 98 CYS A CA 1
ATOM 768 C C . CYS A 1 98 ? -14.667 0.113 7.417 1.00 97.25 98 CYS A C 1
ATOM 770 O O . CYS A 1 98 ? -15.160 0.923 8.200 1.00 97.25 98 CYS A O 1
ATOM 772 N N . PHE A 1 99 ? -15.181 -1.113 7.264 1.00 96.75 99 PHE A N 1
ATOM 773 C CA . PHE A 1 99 ? -16.327 -1.595 8.048 1.00 96.75 99 PHE A CA 1
ATOM 774 C C . PHE A 1 99 ? -15.968 -1.917 9.506 1.00 96.75 99 PHE A C 1
ATOM 776 O O . PHE A 1 99 ? -16.847 -1.938 10.363 1.00 96.75 99 PHE A O 1
ATOM 783 N N . GLY A 1 100 ? -14.685 -2.141 9.792 1.00 96.62 100 GLY A N 1
ATOM 784 C CA . GLY A 1 100 ? -14.172 -2.454 11.121 1.00 96.62 100 GLY A CA 1
ATOM 785 C C . GLY A 1 100 ? -13.705 -1.255 11.934 1.00 96.62 100 GLY A C 1
ATOM 786 O O . GLY A 1 100 ? -13.330 -1.443 13.086 1.00 96.62 100 GLY A O 1
ATOM 787 N N . LEU A 1 101 ? -13.708 -0.032 11.382 1.00 97.12 101 LEU A N 1
ATOM 788 C CA . LEU A 1 101 ? -13.076 1.132 12.027 1.00 97.12 101 LEU A CA 1
ATOM 789 C C . LEU A 1 101 ? -13.627 1.406 13.431 1.00 97.12 101 LEU A C 1
ATOM 791 O O . LEU A 1 101 ? -12.846 1.652 14.346 1.00 97.12 101 LEU A O 1
ATOM 795 N N . HIS A 1 102 ? -14.946 1.295 13.621 1.00 96.50 102 HIS A N 1
ATOM 796 C CA . HIS A 1 102 ? -15.583 1.449 14.935 1.00 96.50 102 HIS A CA 1
ATOM 797 C C . HIS A 1 102 ? -15.161 0.385 15.952 1.00 96.50 102 HIS A C 1
ATOM 799 O O . HIS A 1 102 ? -15.287 0.606 17.145 1.00 96.50 102 HIS A O 1
ATOM 805 N N . SER A 1 103 ? -14.631 -0.761 15.529 1.00 96.19 103 SER A N 1
ATOM 806 C CA . SER A 1 103 ? -14.158 -1.791 16.460 1.00 96.19 103 SER A CA 1
ATOM 807 C C . SER A 1 103 ? -12.724 -1.568 16.943 1.00 96.19 103 SER A C 1
ATOM 809 O O . SER A 1 103 ? -12.351 -2.125 17.971 1.00 96.19 103 SER A O 1
ATOM 811 N N . ILE A 1 104 ? -11.915 -0.788 16.218 1.00 96.44 104 ILE A N 1
ATOM 812 C CA . ILE A 1 104 ? -10.467 -0.655 16.475 1.00 96.44 104 ILE A CA 1
ATOM 813 C C . ILE A 1 104 ? -10.020 0.772 16.797 1.00 96.44 104 ILE A C 1
ATOM 815 O O . ILE A 1 104 ? -8.996 0.946 17.450 1.00 96.44 104 ILE A O 1
ATOM 819 N N . TYR A 1 105 ? -10.769 1.791 16.371 1.00 97.12 105 TYR A N 1
ATOM 820 C CA . TYR A 1 105 ? -10.388 3.190 16.532 1.00 97.12 105 TYR A CA 1
ATOM 821 C C . TYR A 1 105 ? -11.369 3.935 17.435 1.00 97.12 105 TYR A C 1
ATOM 823 O O . TYR A 1 105 ? -12.508 4.222 17.054 1.00 97.12 105 TYR A O 1
ATOM 831 N N . GLU A 1 106 ? -10.912 4.328 18.622 1.00 96.25 106 GLU A N 1
ATOM 832 C CA . GLU A 1 106 ? -11.743 5.055 19.589 1.00 96.25 106 GLU A CA 1
ATOM 833 C C . GLU A 1 106 ? -12.198 6.430 19.081 1.00 96.25 106 GLU A C 1
ATOM 835 O O . GLU A 1 106 ? -13.330 6.833 19.343 1.00 96.25 106 GLU A O 1
ATOM 840 N N . TRP A 1 107 ? -11.381 7.096 18.255 1.00 96.81 107 TRP A N 1
ATOM 841 C CA . TRP A 1 107 ? -11.679 8.407 17.664 1.00 96.81 107 TRP A CA 1
ATOM 842 C C . TRP A 1 107 ? -12.879 8.394 16.709 1.00 96.81 107 TRP A C 1
ATOM 844 O O . TRP A 1 107 ? -13.334 9.447 16.271 1.00 96.81 107 TRP A O 1
ATOM 854 N N . THR A 1 108 ? -13.409 7.214 16.388 1.00 97.12 108 THR A N 1
ATOM 855 C CA . THR A 1 108 ? -14.624 7.075 15.587 1.00 97.12 108 THR A CA 1
ATOM 856 C C . THR A 1 108 ? -15.915 7.132 16.414 1.00 97.12 108 THR A C 1
ATOM 858 O O . THR A 1 108 ? -16.987 7.291 15.836 1.00 97.12 108 THR A O 1
ATOM 861 N N . HIS A 1 109 ? -15.833 7.042 17.747 1.00 96.25 109 HIS A N 1
ATOM 862 C CA . HIS A 1 109 ? -16.990 7.090 18.639 1.00 96.25 109 HIS A CA 1
ATOM 863 C C . HIS A 1 109 ? -17.267 8.524 19.093 1.00 96.25 109 HIS A C 1
ATOM 865 O O . HIS A 1 109 ? -16.529 9.089 19.901 1.00 96.25 109 HIS A O 1
ATOM 871 N N . GLU A 1 110 ? -18.378 9.101 18.636 1.00 94.31 110 GLU A N 1
ATOM 872 C CA . GLU A 1 110 ? -18.735 10.498 18.923 1.00 94.31 110 GLU A CA 1
ATOM 873 C C . GLU A 1 110 ? -18.806 10.811 20.426 1.00 94.31 110 GLU A C 1
ATOM 875 O O . GLU A 1 110 ? -18.380 11.880 20.857 1.00 94.31 110 GLU A O 1
ATOM 880 N N . GLN A 1 111 ? -19.287 9.866 21.239 1.00 95.38 111 GLN A N 1
ATOM 881 C CA . GLN A 1 111 ? -19.386 10.021 22.695 1.00 95.38 111 GLN A CA 1
ATOM 882 C C . GLN A 1 111 ? -18.009 10.147 23.362 1.00 95.38 111 GLN A C 1
ATOM 884 O O . GLN A 1 111 ? -17.834 10.981 24.249 1.00 95.38 111 GLN A O 1
ATOM 889 N N . VAL A 1 112 ? -17.028 9.361 22.905 1.00 94.69 112 VAL A N 1
ATOM 890 C CA . VAL A 1 112 ? -15.647 9.395 23.410 1.00 94.69 112 VAL A CA 1
ATOM 891 C C . VAL A 1 112 ? -14.989 10.712 23.006 1.00 94.69 112 VAL A C 1
ATOM 893 O O . VAL A 1 112 ? -14.448 11.429 23.846 1.00 94.69 112 VAL A O 1
ATOM 896 N N . VAL A 1 113 ? -15.136 11.105 21.737 1.00 95.88 113 VAL A N 1
ATOM 897 C CA . VAL A 1 113 ? -14.625 12.385 21.226 1.00 95.88 113 VAL A CA 1
ATOM 898 C C . VAL A 1 113 ? -15.252 13.573 21.966 1.00 95.88 113 VAL A C 1
ATOM 900 O O . VAL A 1 113 ? -14.564 14.535 22.293 1.00 95.88 113 VAL A O 1
ATOM 903 N N . ALA A 1 114 ? -16.546 13.527 22.289 1.00 95.31 114 ALA A N 1
ATOM 904 C CA . ALA A 1 114 ? -17.226 14.605 23.006 1.00 95.31 114 ALA A CA 1
ATOM 905 C C . ALA A 1 114 ? -16.717 14.802 24.446 1.00 95.31 114 ALA A C 1
ATOM 907 O O . ALA A 1 114 ? -16.845 15.905 24.988 1.00 95.31 114 ALA A O 1
ATOM 908 N N . GLN A 1 115 ? -16.125 13.778 25.059 1.00 95.69 115 GLN A N 1
ATOM 909 C CA . GLN A 1 115 ? -15.608 13.829 26.428 1.00 95.69 115 GLN A CA 1
ATOM 910 C C . GLN A 1 115 ? -14.097 14.102 26.485 1.00 95.69 115 GLN A C 1
ATOM 912 O O . GLN A 1 115 ? -13.614 14.613 27.493 1.00 95.69 115 GLN A O 1
ATOM 917 N N . ASP A 1 116 ? -13.365 13.859 25.396 1.00 95.81 116 ASP A N 1
ATOM 918 C CA . ASP A 1 116 ? -11.908 13.968 25.350 1.00 95.81 116 ASP A CA 1
ATOM 919 C C . ASP A 1 116 ? -11.415 15.241 24.630 1.00 95.81 116 ASP A C 1
ATOM 921 O O . ASP A 1 116 ? -11.672 15.469 23.445 1.00 95.81 116 ASP A O 1
ATOM 925 N N . ALA A 1 117 ? -10.669 16.091 25.342 1.00 95.38 117 ALA A N 1
ATOM 926 C CA . ALA A 1 117 ? -10.146 17.342 24.791 1.00 95.38 117 ALA A CA 1
ATOM 927 C C . ALA A 1 117 ? -9.096 17.138 23.681 1.00 95.38 117 ALA A C 1
ATOM 929 O O . ALA A 1 117 ? -9.056 17.923 22.733 1.00 95.38 117 ALA A O 1
ATOM 930 N N . ILE A 1 118 ? -8.263 16.096 23.769 1.00 94.75 118 ILE A N 1
ATOM 931 C CA . ILE A 1 118 ? -7.225 15.792 22.775 1.00 94.75 118 ILE A CA 1
ATOM 932 C C . ILE A 1 118 ? -7.879 15.298 21.486 1.00 94.75 118 ILE A C 1
ATOM 934 O O . ILE A 1 118 ? -7.510 15.753 20.402 1.00 94.75 118 ILE A O 1
ATOM 938 N N . LEU A 1 119 ? -8.880 14.421 21.583 1.00 95.25 119 LEU A N 1
ATOM 939 C CA . LEU A 1 119 ? -9.596 13.933 20.403 1.00 95.25 119 LEU A CA 1
ATOM 940 C C . LEU A 1 119 ? -10.341 15.052 19.676 1.00 95.25 119 LEU A C 1
ATOM 942 O O . LEU A 1 119 ? -10.267 15.114 18.450 1.00 95.25 119 LEU A O 1
ATOM 946 N N . LYS A 1 120 ? -10.967 15.990 20.402 1.00 95.81 120 LYS A N 1
ATOM 947 C CA . LYS A 1 120 ? -11.611 17.176 19.801 1.00 95.81 120 LYS A CA 1
ATOM 948 C C . LYS A 1 120 ? -10.659 17.988 18.933 1.00 95.81 120 LYS A C 1
ATOM 950 O O . LYS A 1 120 ? -11.030 18.397 17.836 1.00 95.81 120 LYS A O 1
ATOM 955 N N . LEU A 1 121 ? -9.424 18.188 19.396 1.00 95.56 121 LEU A N 1
ATOM 956 C CA . LEU A 1 121 ? -8.399 18.913 18.639 1.00 95.56 121 LEU A CA 1
ATOM 957 C C . LEU A 1 121 ? -7.969 18.165 17.367 1.00 95.56 121 LEU A C 1
ATOM 959 O O . LEU A 1 121 ? -7.476 18.784 16.426 1.00 95.56 121 LEU A O 1
ATOM 963 N N . LYS A 1 122 ? -8.171 16.845 17.314 1.00 95.56 122 LYS A N 1
ATOM 964 C CA . LYS A 1 122 ? -7.769 15.989 16.195 1.00 95.56 122 LYS A CA 1
ATOM 965 C C . LYS A 1 122 ? -8.869 15.721 15.176 1.00 95.56 122 LYS A C 1
ATOM 967 O O . LYS A 1 122 ? -8.534 15.199 14.120 1.00 95.56 122 LYS A O 1
ATOM 972 N N . VAL A 1 123 ? -10.128 16.097 15.417 1.00 95.19 123 VAL A N 1
ATOM 973 C CA . VAL A 1 123 ? -11.269 15.792 14.519 1.00 95.19 123 VAL A CA 1
ATOM 974 C C . VAL A 1 123 ? -11.038 16.269 13.080 1.00 95.19 123 VAL A C 1
ATOM 976 O O . VAL A 1 123 ? -11.446 15.606 12.125 1.00 95.19 123 VAL A O 1
ATOM 979 N N . GLY A 1 124 ? -10.316 17.381 12.897 1.00 95.19 124 GLY A N 1
ATOM 980 C CA . GLY A 1 124 ? -9.939 17.871 11.566 1.00 95.19 124 GLY A CA 1
ATOM 981 C C . GLY A 1 124 ? -9.076 16.887 10.762 1.00 95.19 124 GLY A C 1
ATOM 982 O O . GLY A 1 124 ? -9.151 16.878 9.538 1.00 95.19 124 GLY A O 1
ATOM 983 N N . TYR A 1 125 ? -8.300 16.032 11.432 1.00 96.19 125 TYR A N 1
ATOM 984 C CA . TYR A 1 125 ? -7.445 15.007 10.826 1.00 96.19 125 TYR A CA 1
ATOM 985 C C . TYR A 1 125 ? -8.026 13.587 10.979 1.00 96.19 125 TYR A C 1
ATOM 987 O O . TYR A 1 125 ? -8.103 12.840 10.000 1.00 96.19 125 TYR A O 1
ATOM 995 N N . LEU A 1 126 ? -8.453 13.216 12.189 1.00 96.38 126 LEU A N 1
ATOM 996 C CA . LEU A 1 126 ? -9.058 11.931 12.542 1.00 96.38 126 LEU A CA 1
ATOM 997 C C . LEU A 1 126 ? -10.583 12.001 12.406 1.00 96.38 126 LEU A C 1
ATOM 999 O O . LEU A 1 126 ? -11.311 12.219 13.370 1.00 96.38 126 LEU A O 1
ATOM 1003 N N . ASN A 1 127 ? -11.059 11.812 11.180 1.00 96.69 127 ASN A N 1
ATOM 1004 C CA . ASN A 1 127 ? -12.461 11.558 10.863 1.00 96.69 127 ASN A CA 1
ATOM 1005 C C . ASN A 1 127 ? -12.538 10.544 9.715 1.00 96.69 127 ASN A C 1
ATOM 1007 O O . ASN A 1 127 ? -11.622 10.470 8.895 1.00 96.69 127 ASN A O 1
ATOM 1011 N N . ILE A 1 128 ? -13.621 9.766 9.651 1.00 96.69 128 ILE A N 1
ATOM 1012 C CA . ILE A 1 128 ? -13.733 8.630 8.721 1.00 96.69 128 ILE A CA 1
ATOM 1013 C C . ILE A 1 128 ? -13.587 9.051 7.247 1.00 96.69 128 ILE A C 1
ATOM 1015 O O . ILE A 1 128 ? -12.770 8.439 6.554 1.00 96.69 128 ILE A O 1
ATOM 1019 N N . PRO A 1 129 ? -14.296 10.086 6.741 1.00 97.06 129 PRO A N 1
ATOM 1020 C CA . PRO A 1 129 ? -14.179 10.474 5.336 1.00 97.06 129 PRO A CA 1
ATOM 1021 C C . PRO A 1 129 ? -12.756 10.886 4.954 1.00 97.06 129 PRO A C 1
ATOM 1023 O O . PRO A 1 129 ? -12.232 10.436 3.935 1.00 97.06 129 PRO A O 1
ATOM 1026 N N . PHE A 1 130 ? -12.106 11.712 5.778 1.00 97.62 130 PHE A N 1
ATOM 1027 C CA . PHE A 1 130 ? -10.768 12.204 5.474 1.00 97.62 130 PHE A CA 1
ATOM 1028 C C . PHE A 1 130 ? -9.702 11.114 5.648 1.00 97.62 130 PHE A C 1
ATOM 1030 O O . PHE A 1 130 ? -8.804 11.014 4.815 1.00 97.62 130 PHE A O 1
ATOM 1037 N N . PHE A 1 131 ? -9.838 10.246 6.655 1.00 98.00 131 PHE A N 1
ATOM 1038 C CA . PHE A 1 131 ? -9.006 9.051 6.830 1.00 98.00 131 PHE A CA 1
ATOM 1039 C C . PHE A 1 131 ? -9.062 8.135 5.601 1.00 98.00 131 PHE A C 1
ATOM 1041 O O . PHE A 1 131 ? -8.021 7.740 5.071 1.00 98.00 131 PHE A O 1
ATOM 1048 N N . ALA A 1 132 ? -10.270 7.825 5.116 1.00 97.50 132 ALA A N 1
ATOM 1049 C CA . ALA A 1 132 ? -10.455 6.968 3.950 1.00 97.50 132 ALA A CA 1
ATOM 1050 C C . ALA A 1 132 ? -9.882 7.623 2.686 1.00 97.50 132 ALA A C 1
ATOM 1052 O O . ALA A 1 132 ? -9.135 6.985 1.946 1.00 97.50 132 ALA A O 1
ATOM 1053 N N . PHE A 1 133 ? -10.167 8.912 2.475 1.00 97.50 133 PHE A N 1
ATOM 1054 C CA . PHE A 1 133 ? -9.634 9.677 1.350 1.00 97.50 133 PHE A CA 1
ATOM 1055 C C . PHE A 1 133 ? -8.101 9.678 1.324 1.00 97.50 133 PHE A C 1
ATOM 1057 O O . PHE A 1 133 ? -7.513 9.389 0.279 1.00 97.50 133 PHE A O 1
ATOM 1064 N N . ARG A 1 134 ? -7.448 9.953 2.465 1.00 97.31 134 ARG A N 1
ATOM 1065 C CA . ARG A 1 134 ? -5.984 9.925 2.565 1.00 97.31 134 ARG A CA 1
ATOM 1066 C C . ARG A 1 134 ? -5.456 8.547 2.210 1.00 97.31 134 ARG A C 1
ATOM 1068 O O . ARG A 1 134 ? -4.705 8.438 1.253 1.00 97.31 134 ARG A O 1
ATOM 1075 N N . ASN A 1 135 ? -5.889 7.497 2.901 1.00 97.88 135 ASN A N 1
ATOM 1076 C CA . ASN A 1 135 ? -5.369 6.148 2.672 1.00 97.88 135 ASN A CA 1
ATOM 1077 C C . ASN A 1 135 ? -5.577 5.663 1.227 1.00 97.88 135 ASN A C 1
ATOM 1079 O O . ASN A 1 135 ? -4.658 5.090 0.646 1.00 97.88 135 ASN A O 1
ATOM 1083 N N . VAL A 1 136 ? -6.720 5.966 0.600 1.00 97.12 136 VAL A N 1
ATOM 1084 C CA . VAL A 1 136 ? -6.937 5.685 -0.831 1.00 97.12 136 VAL A CA 1
ATOM 1085 C C . VAL A 1 136 ? -5.955 6.466 -1.708 1.00 97.12 136 VAL A C 1
ATOM 1087 O O . VAL A 1 136 ? -5.361 5.888 -2.617 1.00 97.12 136 VAL A O 1
ATOM 1090 N N . GLY A 1 137 ? -5.735 7.753 -1.431 1.00 97.19 137 GLY A N 1
ATOM 1091 C CA . GLY A 1 137 ? -4.747 8.569 -2.141 1.00 97.19 137 GLY A CA 1
ATOM 1092 C C . GLY A 1 137 ? -3.316 8.040 -1.989 1.00 97.19 137 GLY A C 1
ATOM 1093 O O . GLY A 1 137 ? -2.589 7.930 -2.975 1.00 97.19 137 GLY A O 1
ATOM 1094 N N . LEU A 1 138 ? -2.929 7.641 -0.776 1.00 96.75 138 LEU A N 1
ATOM 1095 C CA . LEU A 1 138 ? -1.611 7.079 -0.468 1.00 96.75 138 LEU A CA 1
ATOM 1096 C C . LEU A 1 138 ? -1.382 5.743 -1.194 1.00 96.75 138 LEU A C 1
ATOM 1098 O O . LEU A 1 138 ? -0.334 5.540 -1.814 1.00 96.75 138 LEU A O 1
ATOM 1102 N N . LEU A 1 139 ? -2.387 4.860 -1.198 1.00 97.00 139 LEU A N 1
ATOM 1103 C CA . LEU A 1 139 ? -2.371 3.623 -1.983 1.00 97.00 139 LEU A CA 1
ATOM 1104 C C . LEU A 1 139 ? -2.287 3.902 -3.486 1.00 97.00 139 LEU A C 1
ATOM 1106 O O . LEU A 1 139 ? -1.548 3.219 -4.194 1.00 97.00 139 LEU A O 1
ATOM 1110 N N . ALA A 1 140 ? -3.010 4.909 -3.982 1.00 97.62 140 ALA A N 1
ATOM 1111 C CA . ALA A 1 140 ? -2.996 5.280 -5.393 1.00 97.62 140 ALA A CA 1
ATOM 1112 C C . ALA A 1 140 ? -1.616 5.782 -5.842 1.00 97.62 140 ALA A C 1
ATOM 1114 O O . ALA A 1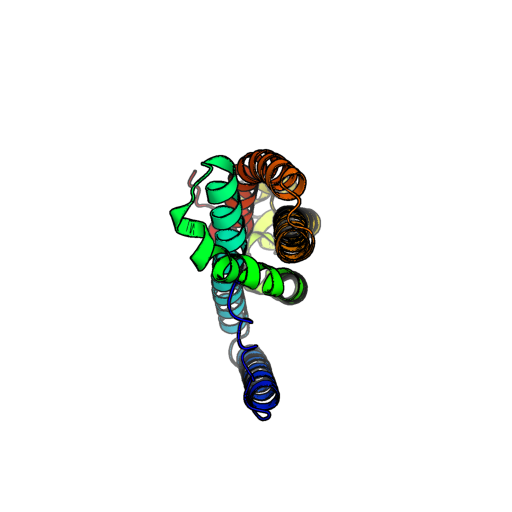 140 ? -1.169 5.408 -6.924 1.00 97.62 140 ALA A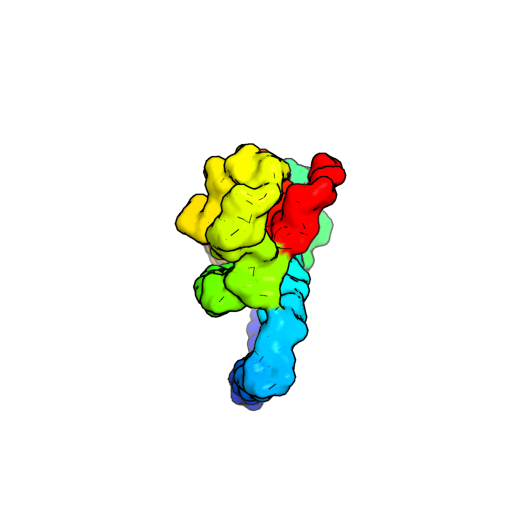 O 1
ATOM 1115 N N . ILE A 1 141 ? -0.908 6.558 -5.013 1.00 98.06 141 ILE A N 1
ATOM 1116 C CA . ILE A 1 141 ? 0.463 7.011 -5.303 1.00 98.06 141 ILE A CA 1
ATOM 1117 C C 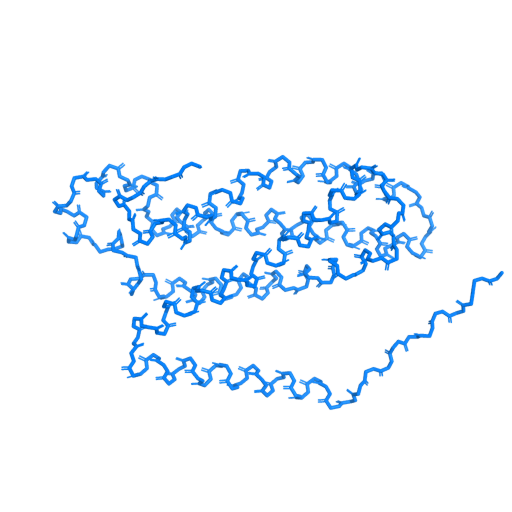. ILE A 1 141 ? 1.382 5.806 -5.550 1.00 98.06 141 ILE A C 1
ATOM 1119 O O . ILE A 1 141 ? 2.033 5.729 -6.596 1.00 98.06 141 ILE A O 1
ATOM 1123 N N . ALA A 1 142 ? 1.400 4.837 -4.629 1.00 97.62 142 ALA A N 1
ATOM 1124 C CA . ALA A 1 142 ? 2.214 3.629 -4.771 1.00 97.62 142 ALA A CA 1
ATOM 1125 C C . ALA A 1 142 ? 1.743 2.732 -5.926 1.00 97.62 142 ALA A C 1
ATOM 1127 O O . ALA A 1 142 ? 2.565 2.231 -6.695 1.00 97.62 142 ALA A O 1
ATOM 1128 N N . GLY A 1 143 ? 0.428 2.569 -6.085 1.00 97.62 143 GLY A N 1
ATOM 1129 C CA . GLY A 1 143 ? -0.193 1.772 -7.142 1.00 97.62 143 GLY A CA 1
ATOM 1130 C C . GLY A 1 143 ? 0.139 2.279 -8.539 1.00 97.62 143 GLY A C 1
ATOM 1131 O O . GLY A 1 143 ? 0.594 1.510 -9.385 1.00 97.62 143 GLY A O 1
ATOM 1132 N N . ILE A 1 144 ? -0.032 3.579 -8.774 1.00 98.38 144 ILE A N 1
ATOM 1133 C CA . ILE A 1 144 ? 0.237 4.210 -10.068 1.00 98.38 144 ILE A CA 1
ATOM 1134 C C . ILE A 1 144 ? 1.736 4.164 -10.374 1.00 98.38 144 ILE A C 1
ATOM 1136 O O . ILE A 1 144 ? 2.113 3.737 -11.466 1.00 98.38 144 ILE A O 1
ATOM 1140 N N . ALA A 1 145 ? 2.597 4.545 -9.424 1.00 98.31 145 ALA A N 1
ATOM 1141 C CA . ALA A 1 145 ? 4.045 4.512 -9.628 1.00 98.31 145 ALA A CA 1
AT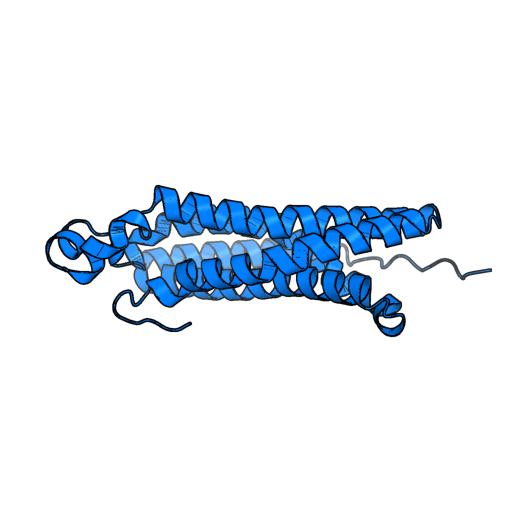OM 1142 C C . ALA A 1 145 ? 4.543 3.085 -9.911 1.00 98.31 145 ALA A C 1
ATOM 1144 O O . ALA A 1 145 ? 5.202 2.849 -10.926 1.00 98.31 145 ALA A O 1
ATOM 1145 N N . GLY A 1 146 ? 4.159 2.118 -9.070 1.00 97.94 146 GLY A N 1
ATOM 1146 C CA . GLY A 1 146 ? 4.507 0.708 -9.236 1.00 97.94 146 GLY A CA 1
ATOM 1147 C C . GLY A 1 146 ? 4.030 0.141 -10.572 1.00 97.94 146 GLY A C 1
ATOM 1148 O O . GLY A 1 146 ? 4.804 -0.513 -11.277 1.00 97.94 146 GLY A O 1
ATOM 1149 N N . PHE A 1 147 ? 2.788 0.436 -10.967 1.00 98.25 147 PHE A N 1
ATOM 1150 C CA . PHE A 1 147 ? 2.235 -0.003 -12.246 1.00 98.25 147 PHE A CA 1
ATOM 1151 C C . PHE A 1 147 ? 2.997 0.588 -13.433 1.00 98.25 147 PHE A C 1
ATOM 1153 O O . PHE A 1 147 ? 3.390 -0.152 -14.335 1.00 98.25 147 PHE A O 1
ATOM 1160 N N . LEU A 1 148 ? 3.231 1.904 -13.449 1.00 98.38 148 LEU A N 1
ATOM 1161 C CA . LEU A 1 148 ? 3.924 2.565 -14.555 1.00 98.38 148 LEU A CA 1
ATOM 1162 C C . LEU A 1 148 ? 5.365 2.066 -14.696 1.00 98.38 148 LEU A C 1
ATOM 1164 O O . LEU A 1 148 ? 5.775 1.734 -15.811 1.00 98.38 148 LEU A O 1
ATOM 1168 N N . MET A 1 149 ? 6.103 1.952 -13.586 1.00 98.19 149 MET A N 1
ATOM 1169 C CA . MET A 1 149 ? 7.475 1.441 -13.599 1.00 98.19 149 MET A CA 1
ATOM 1170 C C . MET A 1 149 ? 7.536 0.005 -14.116 1.00 98.19 149 MET A C 1
ATOM 1172 O O . MET A 1 149 ? 8.298 -0.280 -15.042 1.00 98.19 149 MET A O 1
ATOM 1176 N N . THR A 1 150 ? 6.688 -0.879 -13.583 1.00 97.56 150 THR A N 1
ATOM 1177 C CA . THR A 1 150 ? 6.638 -2.292 -13.987 1.00 97.56 150 THR A CA 1
ATOM 1178 C C . THR A 1 150 ? 6.221 -2.429 -15.450 1.00 97.56 150 THR A C 1
ATOM 1180 O O . THR A 1 150 ? 6.841 -3.168 -16.213 1.00 97.56 150 THR A O 1
ATOM 1183 N N . ARG A 1 151 ? 5.223 -1.656 -15.899 1.00 97.19 151 ARG A N 1
ATOM 1184 C CA . ARG A 1 151 ? 4.769 -1.650 -17.297 1.00 97.19 151 ARG A CA 1
ATOM 1185 C C . ARG A 1 151 ? 5.884 -1.241 -18.255 1.00 97.19 151 ARG A C 1
ATOM 1187 O O . ARG A 1 151 ? 6.053 -1.867 -19.297 1.00 97.19 151 ARG A O 1
ATOM 1194 N N . ASN A 1 152 ? 6.619 -0.180 -17.936 1.00 97.56 152 ASN A N 1
ATOM 1195 C CA . ASN A 1 152 ? 7.725 0.291 -18.768 1.00 97.56 152 ASN A CA 1
ATOM 1196 C C . ASN A 1 152 ? 8.887 -0.710 -18.766 1.00 97.56 152 ASN A C 1
ATOM 1198 O O . ASN A 1 152 ? 9.429 -1.007 -19.825 1.00 97.56 152 ASN A O 1
ATOM 1202 N N . SER A 1 153 ? 9.201 -1.282 -17.602 1.00 95.69 153 SER A N 1
ATOM 1203 C CA . SER A 1 153 ? 10.226 -2.315 -17.423 1.00 95.69 153 SER A CA 1
ATOM 1204 C C . SER A 1 153 ? 9.931 -3.567 -18.259 1.00 95.69 153 SER A C 1
ATOM 1206 O O . SER A 1 153 ? 10.820 -4.090 -18.921 1.00 95.69 153 SER A O 1
ATOM 1208 N N . LEU A 1 154 ? 8.676 -4.028 -18.302 1.00 94.75 154 LEU A N 1
ATOM 1209 C CA . LEU A 1 154 ? 8.262 -5.159 -19.145 1.00 94.75 154 LEU A CA 1
ATOM 1210 C C . LEU A 1 154 ? 8.280 -4.825 -20.643 1.00 94.75 154 LEU A C 1
ATOM 1212 O O . LEU A 1 154 ? 8.602 -5.675 -21.466 1.00 94.75 154 LEU A O 1
ATOM 1216 N N . ARG A 1 155 ? 7.935 -3.588 -21.022 1.00 95.88 155 ARG A N 1
ATOM 1217 C CA . ARG A 1 155 ? 8.017 -3.147 -22.426 1.00 95.88 155 ARG A CA 1
ATOM 1218 C C . ARG A 1 155 ? 9.459 -3.076 -22.916 1.00 95.88 155 ARG A C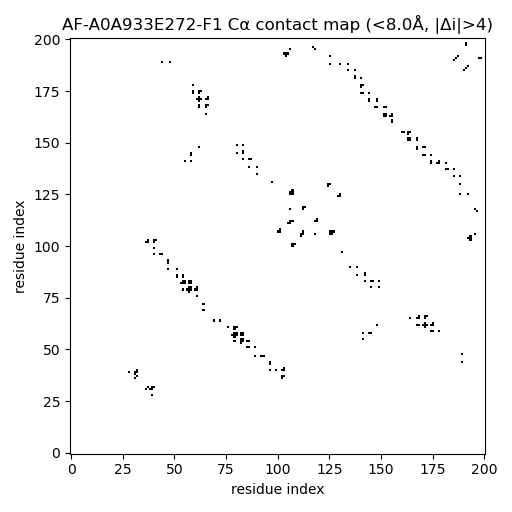 1
ATOM 1220 O O . ARG A 1 155 ? 9.706 -3.401 -24.072 1.00 95.88 155 ARG A O 1
ATOM 1227 N N . GLN A 1 156 ? 10.385 -2.687 -22.044 1.00 94.50 156 GLN A N 1
ATOM 1228 C CA . GLN A 1 156 ? 11.802 -2.599 -22.371 1.00 94.50 156 GLN A CA 1
ATOM 1229 C C . GLN A 1 156 ? 12.415 -3.967 -22.685 1.00 94.50 156 GLN A C 1
ATOM 1231 O O . GLN A 1 156 ? 13.258 -4.041 -23.572 1.00 94.50 156 GLN A O 1
ATOM 1236 N N . ASP A 1 157 ? 11.953 -5.045 -22.045 1.00 91.25 157 ASP A N 1
ATOM 1237 C CA . ASP A 1 157 ? 12.396 -6.409 -22.378 1.00 91.25 157 ASP A CA 1
ATOM 1238 C C . ASP A 1 157 ? 12.088 -6.788 -23.836 1.00 91.25 157 ASP A C 1
ATOM 1240 O O . ASP A 1 157 ? 12.799 -7.595 -24.428 1.00 91.25 157 ASP A O 1
ATOM 1244 N N . VAL A 1 158 ? 11.029 -6.210 -24.417 1.00 93.00 158 VAL A N 1
ATOM 1245 C CA . VAL A 1 158 ? 10.607 -6.477 -25.799 1.00 93.00 158 VAL A CA 1
ATOM 1246 C C . VAL A 1 158 ? 11.235 -5.490 -26.780 1.00 93.00 158 VAL A C 1
ATOM 1248 O O . VAL A 1 158 ? 11.694 -5.896 -27.843 1.00 93.00 158 VAL A O 1
ATOM 1251 N N . SER A 1 159 ? 11.231 -4.192 -26.460 1.00 94.44 159 SER A N 1
ATOM 1252 C CA . SER A 1 159 ? 11.683 -3.147 -27.387 1.00 94.44 159 SER A CA 1
ATOM 1253 C C . SER A 1 159 ? 13.184 -2.860 -27.330 1.00 94.44 159 SER A C 1
ATOM 1255 O O . SER A 1 159 ? 13.722 -2.311 -28.286 1.00 94.44 159 SER A O 1
ATOM 1257 N N . GLY A 1 160 ? 13.852 -3.153 -26.210 1.00 91.50 160 GLY A N 1
ATOM 1258 C CA . GLY A 1 160 ? 15.233 -2.737 -25.947 1.00 91.50 160 GLY A CA 1
ATOM 1259 C C . GLY A 1 160 ? 15.423 -1.223 -25.751 1.00 91.50 160 GLY A C 1
ATOM 1260 O O . GLY A 1 160 ? 16.556 -0.765 -25.625 1.00 91.50 160 GLY A O 1
ATOM 1261 N N . ASP A 1 161 ? 14.343 -0.435 -25.720 1.00 93.62 161 ASP A N 1
ATOM 1262 C CA . ASP A 1 161 ? 14.406 1.031 -25.698 1.00 93.62 161 ASP A CA 1
ATOM 1263 C C . ASP A 1 161 ? 14.856 1.579 -24.331 1.00 93.62 161 ASP A C 1
ATOM 1265 O O . ASP A 1 161 ? 14.146 1.487 -23.324 1.00 93.62 161 ASP A O 1
ATOM 1269 N N . ILE A 1 162 ? 16.030 2.214 -24.312 1.00 93.00 162 ILE A N 1
ATOM 1270 C CA . ILE A 1 162 ? 16.640 2.820 -23.120 1.00 93.00 162 ILE A CA 1
ATOM 1271 C C . ILE A 1 162 ? 15.803 3.994 -22.588 1.00 93.00 162 ILE A C 1
ATOM 1273 O O . ILE A 1 162 ? 15.810 4.256 -21.380 1.00 93.00 162 ILE A O 1
ATOM 1277 N N . ALA A 1 163 ? 15.022 4.671 -23.437 1.00 96.12 163 ALA A N 1
ATOM 1278 C CA . ALA A 1 163 ? 14.167 5.777 -23.008 1.00 96.12 163 ALA A CA 1
ATOM 1279 C C . ALA A 1 163 ? 13.126 5.336 -21.961 1.00 96.12 163 ALA A C 1
ATOM 1281 O O . ALA A 1 163 ? 12.682 6.147 -21.146 1.00 96.12 163 ALA A O 1
ATOM 1282 N N . LEU A 1 164 ? 12.754 4.049 -21.923 1.00 96.00 164 LEU A N 1
ATOM 1283 C CA . LEU A 1 164 ? 11.871 3.494 -20.892 1.00 96.00 164 LEU A CA 1
ATOM 1284 C C . LEU A 1 164 ? 12.542 3.446 -19.514 1.00 96.00 164 LEU A C 1
ATOM 1286 O O . LEU A 1 164 ? 11.893 3.771 -18.519 1.00 96.00 164 LEU A O 1
ATOM 1290 N N . THR A 1 165 ? 13.839 3.127 -19.446 1.00 94.94 165 THR A N 1
ATOM 1291 C CA . THR A 1 165 ? 14.603 3.218 -18.192 1.00 94.94 165 THR A CA 1
ATOM 1292 C C . THR A 1 165 ? 14.679 4.664 -17.714 1.00 94.94 165 THR A C 1
ATOM 1294 O O . THR A 1 165 ? 14.428 4.918 -16.542 1.00 94.94 165 THR A O 1
ATOM 1297 N N . GLN A 1 166 ? 14.953 5.618 -18.610 1.00 95.31 166 GLN A N 1
ATOM 1298 C CA . GLN A 1 166 ? 15.026 7.042 -18.255 1.00 95.31 166 GLN A CA 1
ATOM 1299 C C . GLN A 1 166 ? 13.685 7.565 -17.721 1.00 95.31 166 GLN A C 1
ATOM 1301 O O . GLN A 1 166 ? 13.647 8.234 -16.689 1.00 95.31 166 GLN A O 1
ATOM 1306 N N . LYS A 1 167 ? 12.570 7.189 -18.366 1.00 97.31 167 LYS A N 1
ATOM 1307 C CA . LYS A 1 167 ? 11.216 7.483 -17.867 1.00 97.31 167 LYS A CA 1
ATOM 1308 C C . LYS A 1 167 ? 10.989 6.899 -16.477 1.00 97.31 167 LYS A C 1
ATOM 1310 O O . LYS A 1 167 ? 10.444 7.588 -15.617 1.00 97.31 167 LYS A O 1
ATOM 1315 N N . ASN A 1 168 ? 11.415 5.658 -16.242 1.00 97.62 168 ASN A N 1
ATOM 1316 C CA . ASN A 1 168 ? 11.329 5.051 -14.917 1.00 97.62 168 ASN A CA 1
ATOM 1317 C C . ASN A 1 168 ? 12.172 5.800 -13.890 1.00 97.62 168 ASN A C 1
ATOM 1319 O O . ASN A 1 168 ? 11.670 6.035 -12.805 1.00 97.62 168 ASN A O 1
ATOM 1323 N N . THR A 1 169 ? 13.381 6.256 -14.220 1.00 97.44 169 THR A N 1
ATOM 1324 C CA . THR A 1 169 ? 14.188 7.087 -13.314 1.00 97.44 169 THR A CA 1
ATOM 1325 C C . THR A 1 169 ? 13.457 8.373 -12.916 1.00 97.44 169 THR A C 1
ATOM 1327 O O . THR A 1 169 ? 13.441 8.719 -11.737 1.00 97.44 169 THR A O 1
ATOM 1330 N N . THR A 1 170 ? 12.778 9.050 -13.849 1.00 97.69 170 THR A N 1
ATOM 1331 C CA . THR A 1 170 ? 11.959 10.232 -13.522 1.00 97.69 170 THR A CA 1
ATOM 1332 C C . THR A 1 170 ? 10.770 9.883 -12.624 1.00 97.69 170 THR A C 1
ATOM 1334 O O . THR A 1 170 ? 10.539 10.568 -11.628 1.00 97.69 170 THR A O 1
ATOM 1337 N N . ILE A 1 171 ? 10.034 8.808 -12.935 1.00 98.31 171 ILE A N 1
ATOM 1338 C CA . ILE A 1 171 ? 8.910 8.335 -12.107 1.00 98.31 171 ILE A CA 1
ATOM 1339 C C . ILE A 1 171 ? 9.399 7.999 -10.696 1.00 98.31 171 ILE A C 1
ATOM 1341 O O . ILE A 1 171 ? 8.772 8.403 -9.721 1.00 98.31 171 ILE A O 1
ATOM 1345 N N . SER A 1 172 ? 10.538 7.320 -10.585 1.00 98.19 172 SER A N 1
ATOM 1346 C CA . SER A 1 172 ? 11.173 6.975 -9.318 1.00 98.19 172 SER A CA 1
ATOM 1347 C C . SER A 1 172 ? 11.544 8.204 -8.499 1.00 98.19 172 SER A C 1
ATOM 1349 O O . SER A 1 172 ? 11.285 8.214 -7.301 1.00 98.19 172 SER A O 1
ATOM 1351 N N . ALA A 1 173 ? 12.108 9.246 -9.121 1.00 97.94 173 ALA A N 1
ATOM 1352 C CA . ALA A 1 173 ? 12.458 10.487 -8.426 1.00 97.94 173 ALA A CA 1
ATOM 1353 C C . ALA A 1 173 ? 11.228 11.104 -7.746 1.00 97.94 173 ALA A C 1
ATOM 1355 O O . ALA A 1 173 ? 11.250 11.414 -6.556 1.00 97.94 173 ALA A O 1
ATOM 1356 N N . VAL A 1 174 ? 10.135 11.228 -8.505 1.00 98.06 174 VAL A N 1
ATOM 1357 C CA . VAL A 1 174 ? 8.867 11.775 -8.009 1.00 98.06 174 VAL A CA 1
ATOM 1358 C C . VAL A 1 174 ? 8.275 10.863 -6.936 1.00 98.06 174 VAL A C 1
ATOM 1360 O O . VAL A 1 174 ? 7.872 11.339 -5.877 1.00 98.06 174 VAL A O 1
ATOM 1363 N N . PHE A 1 175 ? 8.255 9.551 -7.178 1.00 98.31 175 PHE A N 1
ATOM 1364 C CA . PHE A 1 175 ? 7.706 8.588 -6.234 1.00 98.31 175 PHE A CA 1
ATOM 1365 C C . PHE A 1 175 ? 8.462 8.583 -4.907 1.00 98.31 175 PHE A C 1
ATOM 1367 O O . PHE A 1 175 ? 7.809 8.575 -3.876 1.00 98.31 175 PHE A O 1
ATOM 1374 N N . LEU A 1 176 ? 9.798 8.626 -4.892 1.00 98.06 176 LEU A N 1
ATOM 1375 C CA . LEU A 1 176 ? 10.568 8.599 -3.642 1.00 98.06 176 LEU A CA 1
ATOM 1376 C C . LEU A 1 176 ? 10.291 9.824 -2.765 1.00 98.06 176 LEU A C 1
ATOM 1378 O O . LEU A 1 176 ? 10.175 9.683 -1.548 1.00 98.06 176 LEU A O 1
ATOM 1382 N N . LEU A 1 177 ? 10.124 11.003 -3.376 1.00 96.88 177 LEU A N 1
ATOM 1383 C CA . LEU A 1 177 ? 9.709 12.206 -2.654 1.00 96.88 177 LEU A CA 1
ATOM 1384 C C . LEU A 1 177 ? 8.316 12.027 -2.049 1.00 96.88 177 LEU A C 1
ATOM 1386 O O . LEU A 1 177 ? 8.126 12.287 -0.866 1.00 96.88 177 LEU A O 1
ATOM 1390 N N . LEU A 1 178 ? 7.350 11.540 -2.833 1.00 97.50 178 LEU A N 1
ATOM 1391 C CA . LEU A 1 178 ? 5.987 11.308 -2.350 1.00 97.50 178 LEU A CA 1
ATOM 1392 C C . LEU A 1 178 ? 5.911 10.174 -1.322 1.00 97.50 178 LEU A C 1
ATOM 1394 O O . LEU A 1 178 ? 5.104 10.249 -0.400 1.00 97.50 178 LEU A O 1
ATOM 1398 N N . PHE A 1 179 ? 6.738 9.139 -1.460 1.00 96.75 179 PHE A N 1
ATOM 1399 C CA . PHE A 1 179 ? 6.764 7.956 -0.608 1.00 96.75 179 PHE A CA 1
ATOM 1400 C C . PHE A 1 179 ? 7.097 8.315 0.835 1.00 96.75 179 PHE A C 1
ATOM 1402 O O . PHE A 1 179 ? 6.419 7.821 1.730 1.00 96.75 179 PHE A O 1
ATOM 1409 N N . ALA A 1 180 ? 8.074 9.200 1.060 1.00 94.38 180 ALA A N 1
ATOM 1410 C CA . ALA A 1 180 ? 8.452 9.625 2.406 1.00 94.38 180 ALA A CA 1
ATOM 1411 C C . ALA A 1 180 ? 7.244 10.179 3.179 1.00 94.38 180 ALA A C 1
ATOM 1413 O O . ALA A 1 180 ? 6.925 9.703 4.262 1.00 94.38 180 ALA A O 1
ATOM 1414 N N . TRP A 1 181 ? 6.503 11.110 2.573 1.00 95.38 181 TRP A N 1
ATOM 1415 C CA . TRP A 1 181 ? 5.278 11.648 3.169 1.00 95.38 181 TRP A CA 1
ATOM 1416 C C . TRP A 1 181 ? 4.177 10.594 3.253 1.00 95.38 181 TRP A C 1
ATOM 1418 O O . TRP A 1 181 ? 3.512 10.459 4.278 1.00 95.38 181 TRP A O 1
ATOM 1428 N N . SER A 1 182 ? 3.995 9.824 2.181 1.00 95.44 182 SER A N 1
ATOM 1429 C CA . SER A 1 182 ? 2.908 8.856 2.071 1.00 95.44 182 SER A CA 1
ATOM 1430 C C . SER A 1 182 ? 2.995 7.767 3.132 1.00 95.44 182 SER A C 1
ATOM 1432 O O . SER A 1 182 ? 2.000 7.445 3.773 1.00 95.44 182 SER A O 1
ATOM 1434 N N . PHE A 1 183 ? 4.186 7.215 3.345 1.00 95.88 183 PHE A N 1
ATOM 1435 C CA . PHE A 1 183 ? 4.404 6.156 4.318 1.00 95.88 183 PHE A CA 1
ATOM 1436 C C . PHE A 1 183 ? 4.252 6.661 5.758 1.00 95.88 183 PHE A C 1
ATOM 1438 O O . PHE A 1 183 ? 3.638 5.976 6.579 1.00 95.88 183 PHE A O 1
ATOM 1445 N N . SER A 1 184 ? 4.728 7.876 6.054 1.00 95.81 184 SER A N 1
ATOM 1446 C CA . SER A 1 184 ? 4.536 8.501 7.367 1.00 95.81 184 SER A CA 1
ATOM 1447 C C . SER A 1 184 ? 3.056 8.728 7.671 1.00 95.81 184 SER A C 1
ATOM 1449 O O . SER A 1 184 ? 2.575 8.273 8.705 1.00 95.81 184 SER A O 1
ATOM 1451 N N . PHE A 1 185 ? 2.296 9.338 6.753 1.00 96.56 185 PHE A N 1
ATOM 1452 C CA . PHE A 1 185 ? 0.858 9.548 6.958 1.00 96.56 185 PHE A CA 1
ATOM 1453 C C . PHE A 1 185 ? 0.079 8.233 7.059 1.00 96.56 185 PHE A C 1
ATOM 1455 O O . PHE A 1 185 ? -0.793 8.120 7.917 1.00 96.56 185 PHE A O 1
ATOM 1462 N N . ALA A 1 186 ? 0.421 7.217 6.259 1.00 96.56 186 ALA A N 1
ATOM 1463 C CA . ALA A 1 186 ? -0.188 5.892 6.378 1.00 96.56 186 ALA A CA 1
ATOM 1464 C C . ALA A 1 186 ? 0.098 5.256 7.748 1.00 96.56 186 ALA A C 1
ATOM 1466 O O . ALA A 1 186 ? -0.786 4.637 8.332 1.00 96.56 186 ALA A O 1
ATOM 1467 N N . SER A 1 187 ? 1.308 5.432 8.285 1.00 96.56 187 SER A N 1
ATOM 1468 C CA . SER A 1 187 ? 1.686 4.925 9.612 1.00 96.56 187 SER A CA 1
ATOM 1469 C C . SER A 1 187 ? 0.964 5.674 10.734 1.00 96.56 187 SER A C 1
ATOM 1471 O O . SER A 1 187 ? 0.495 5.054 11.691 1.00 96.56 187 SER A O 1
ATOM 1473 N N . PHE A 1 188 ? 0.814 6.996 10.598 1.00 97.00 188 PHE A N 1
ATOM 1474 C CA . PHE A 1 188 ? 0.035 7.811 11.528 1.00 97.00 188 PHE A CA 1
ATOM 1475 C C . PHE A 1 188 ? -1.439 7.405 11.538 1.00 97.00 188 PHE A C 1
ATOM 1477 O O . PHE A 1 188 ? -2.034 7.262 12.605 1.00 97.00 188 PHE A O 1
ATOM 1484 N N . ASP A 1 189 ? -2.008 7.180 10.357 1.00 97.31 189 ASP A N 1
ATOM 1485 C CA . ASP A 1 189 ? -3.404 6.802 10.192 1.00 97.31 189 ASP A CA 1
ATOM 1486 C C . ASP A 1 189 ? -3.661 5.371 10.672 1.00 97.31 189 ASP A C 1
ATOM 1488 O O . ASP A 1 189 ? -4.493 5.163 11.549 1.00 97.31 189 ASP A O 1
ATOM 1492 N N . LEU A 1 190 ? -2.959 4.379 10.128 1.00 97.31 190 LEU A N 1
ATOM 1493 C CA . LEU A 1 190 ? -3.294 2.971 10.343 1.00 97.31 190 LEU A CA 1
ATOM 1494 C C . LEU A 1 190 ? -2.837 2.451 11.707 1.00 97.31 190 LEU A C 1
ATOM 1496 O O . LEU A 1 190 ? -3.547 1.647 12.305 1.00 97.31 190 LEU A O 1
ATOM 1500 N N . ILE A 1 191 ? -1.683 2.900 12.208 1.00 97.06 191 ILE A N 1
ATOM 1501 C CA . ILE A 1 191 ? -1.070 2.338 13.420 1.00 97.06 191 ILE A CA 1
ATOM 1502 C C . ILE A 1 191 ? -1.125 3.323 14.581 1.00 97.06 191 ILE A C 1
ATOM 1504 O O . ILE A 1 191 ? -1.709 3.015 15.615 1.00 97.06 191 ILE A O 1
ATOM 1508 N N . MET A 1 192 ? -0.557 4.521 14.428 1.00 97.25 192 MET A N 1
ATOM 1509 C CA . MET A 1 192 ? -0.444 5.465 15.547 1.00 97.25 192 MET A CA 1
ATOM 1510 C C . MET A 1 192 ? -1.814 5.907 16.078 1.00 97.25 192 MET A C 1
ATOM 1512 O O . MET A 1 192 ? -1.985 6.073 17.282 1.00 97.25 192 MET A O 1
ATOM 1516 N N . SER A 1 193 ? -2.812 6.051 15.199 1.00 96.88 193 SER A N 1
ATOM 1517 C CA . SER A 1 193 ? -4.159 6.472 15.598 1.00 96.88 193 SER A CA 1
ATOM 1518 C C . SER A 1 193 ? -4.936 5.433 16.422 1.00 96.88 193 SER A C 1
ATOM 1520 O O . SER A 1 193 ? -5.986 5.781 16.961 1.00 96.88 193 SER A O 1
ATOM 1522 N N . LEU A 1 194 ? -4.427 4.199 16.574 1.00 96.81 194 LEU A N 1
ATOM 1523 C CA . LEU A 1 194 ? -4.960 3.218 17.533 1.00 96.81 194 LEU A CA 1
ATOM 1524 C C . LEU A 1 194 ? -4.831 3.711 18.981 1.00 96.81 194 LEU A C 1
ATOM 1526 O O . LEU A 1 194 ? -5.657 3.368 19.819 1.00 96.81 194 LEU A O 1
ATOM 1530 N N . ALA A 1 195 ? -3.806 4.518 19.266 1.00 96.06 195 ALA A N 1
ATOM 1531 C CA . ALA A 1 195 ? -3.571 5.145 20.561 1.00 96.06 195 ALA A CA 1
ATOM 1532 C C . ALA A 1 195 ? -3.454 6.665 20.365 1.00 96.06 195 ALA A C 1
ATOM 1534 O O . ALA A 1 195 ? -2.350 7.215 20.365 1.00 96.06 195 ALA A O 1
ATOM 1535 N N . PRO A 1 196 ? -4.573 7.380 20.167 1.00 94.12 196 PRO A N 1
ATOM 1536 C CA . PRO A 1 196 ? -4.552 8.777 19.750 1.00 94.12 196 PRO A CA 1
ATOM 1537 C C . PRO A 1 196 ? -4.045 9.737 20.838 1.00 94.12 196 PRO A C 1
ATOM 1539 O O . PRO A 1 196 ? -3.850 10.910 20.543 1.00 94.12 196 PRO A O 1
ATOM 1542 N N . HIS A 1 197 ? -3.765 9.298 22.062 1.00 95.12 197 HIS A N 1
ATOM 1543 C CA . HIS A 1 197 ? -3.059 10.105 23.073 1.00 95.12 197 HIS A CA 1
ATOM 1544 C C . HIS A 1 197 ? -1.538 9.998 22.981 1.00 95.12 197 HIS A C 1
ATOM 1546 O O . HIS A 1 197 ? -0.832 10.759 23.640 1.00 95.12 197 HIS A O 1
ATOM 1552 N N . TRP A 1 198 ? -1.027 9.068 22.178 1.00 94.38 198 TRP A N 1
ATOM 1553 C CA . TRP A 1 198 ? 0.396 8.875 21.949 1.00 94.38 198 TRP A CA 1
ATOM 1554 C C . TRP A 1 198 ? 0.836 9.513 20.626 1.00 94.38 198 TRP A C 1
ATOM 1556 O O . TRP A 1 198 ? 0.072 9.603 19.662 1.00 94.38 198 TRP A O 1
ATOM 1566 N N . PHE A 1 199 ? 2.080 9.992 20.595 1.00 90.56 199 PHE A N 1
ATOM 1567 C CA . PHE A 1 199 ? 2.647 10.723 19.466 1.00 90.56 199 PHE A CA 1
ATOM 1568 C C . PHE A 1 199 ? 4.114 10.338 19.280 1.00 90.56 199 PHE A C 1
ATOM 1570 O O . PHE A 1 199 ? 4.875 10.297 20.247 1.00 90.56 199 PHE A O 1
ATOM 1577 N N . SER A 1 200 ? 4.521 10.117 18.033 1.00 88.44 200 SER A N 1
ATOM 1578 C CA . SER A 1 200 ? 5.913 9.906 17.641 1.00 88.44 200 SER A CA 1
ATOM 1579 C C . SER A 1 200 ? 6.097 10.339 16.190 1.00 88.44 200 SER A C 1
ATOM 1581 O O . SER A 1 200 ? 5.197 10.153 15.370 1.00 88.44 200 SER A O 1
ATOM 1583 N N . THR A 1 201 ? 7.232 10.981 15.912 1.00 86.12 201 THR A N 1
ATOM 1584 C CA . THR A 1 201 ? 7.626 11.469 14.582 1.00 86.12 201 THR A CA 1
ATOM 1585 C C . THR A 1 201 ? 8.521 10.479 13.868 1.00 86.12 201 THR A C 1
ATOM 1587 O O . THR A 1 201 ? 9.451 9.985 14.549 1.00 86.12 201 THR A O 1
#

Sequence (201 aa):
MIPEVQKIRWPKKLPSLLFAGIAIGVVSFVIGLATDSQRAWANFLLEYFFWITVAIGGVFFVALQHITGSSWSAPLRRIPEAFVAYLPAAALLFIVLCFGLHSIYEWTHEQVVAQDAILKLKVGYLNIPFFAFRNVGLLAIAGIAGFLMTRNSLRQDVSGDIALTQKNTTISAVFLLLFAWSFSFASFDLIMSLAPHWFST

Secondary structure (DSSP, 8-state):
-----------TTHHHHHHHHHHHHHHHHHHHHHH-HHHHHHHHHHHHHHHHHHHHHHHHHHHHHHHHT-STTTTTTHHHHHGGGGHHHHHHHHHHHHTTHHHH-GGG-HHHHHH-HHHHHHTTTSSHHHHHHHHHHHHHHHHHHHHHHHHHHHHHHHH--HHHHHHHHHHHHHHHHHHHHHHHHHHHHHTGGGSTT----

Radius of gyration: 20.38 Å; Cα contacts (8 Å, |Δi|>4): 149; chains: 1; bounding box: 43×46×56 Å

pLDDT: mean 94.83, std 6.64, range [46.34, 98.38]

Mean predicted aligned error: 4.19 Å